Protein 6GHS (pdb70)

Structure (mmCIF, N/CA/C/O backbone):
data_6GHS
#
_entry.id   6GHS
#
_cell.length_a   72.963
_cell.length_b   72.963
_cell.length_c   207.576
_cell.angle_alpha   90.00
_cell.angle_beta   90.00
_cell.angle_gamma   90.00
#
_symmetry.space_group_name_H-M   'P 41 21 2'
#
loop_
_entity.id
_entity.type
_entity.pdbx_description
1 polymer 'TagI restriction endonuclease'
2 non-polymer 'ZINC ION'
3 non-polymer 'SODIUM ION'
4 water water
#
loop_
_atom_site.group_PDB
_atom_site.id
_atom_site.type_symbol
_atom_site.label_atom_id
_atom_site.label_alt_id
_atom_site.label_comp_id
_atom_site.label_asym_id
_atom_site.label_entity_id
_atom_site.label_seq_id
_atom_site.pdbx_PDB_ins_code
_atom_site.Cartn_x
_atom_site.Cartn_y
_atom_site.Cartn_z
_atom_site.occupancy
_atom_site.B_iso_or_equiv
_atom_site.auth_seq_id
_atom_site.auth_comp_id
_atom_site.auth_asym_id
_atom_site.auth_atom_id
_atom_site.pdbx_PDB_model_num
ATOM 1 N N . ALA A 1 2 ? 18.052 -23.665 -19.323 1.00 83.06 2 ALA A N 1
ATOM 2 C CA . ALA A 1 2 ? 16.578 -23.868 -19.151 1.00 79.91 2 ALA A CA 1
ATOM 3 C C . ALA A 1 2 ? 15.945 -22.751 -18.310 1.00 78.30 2 ALA A C 1
ATOM 4 O O . ALA A 1 2 ? 16.405 -22.475 -17.200 1.00 78.23 2 ALA A O 1
ATOM 6 N N . TYR A 1 3 ? 14.898 -22.116 -18.842 1.00 73.77 3 TYR A N 1
ATOM 7 C CA . TYR A 1 3 ? 14.114 -21.129 -18.090 1.00 66.17 3 TYR A CA 1
ATOM 8 C C . TYR A 1 3 ? 13.330 -21.785 -16.949 1.00 62.54 3 TYR A C 1
ATOM 9 O O . TYR A 1 3 ? 12.708 -22.827 -17.133 1.00 55.70 3 TYR A O 1
ATOM 18 N N . LYS A 1 4 ? 13.376 -21.144 -15.784 1.00 64.44 4 LYS A N 1
ATOM 19 C CA . LYS A 1 4 ? 12.634 -21.545 -14.588 1.00 66.12 4 LYS A CA 1
ATOM 20 C C . LYS A 1 4 ? 11.632 -20.406 -14.288 1.00 59.34 4 LYS A C 1
ATOM 21 O O . LYS A 1 4 ? 12.037 -19.262 -14.059 1.00 51.50 4 LYS A O 1
ATOM 27 N N . ARG A 1 5 ? 10.332 -20.724 -14.318 1.00 54.95 5 ARG A N 1
ATOM 28 C CA . ARG A 1 5 ? 9.278 -19.722 -14.114 1.00 50.87 5 ARG A CA 1
ATOM 29 C C . ARG A 1 5 ? 9.208 -19.338 -12.655 1.00 46.71 5 ARG A C 1
ATOM 30 O O . ARG A 1 5 ? 9.000 -20.184 -11.788 1.00 43.36 5 ARG A O 1
ATOM 38 N N . THR A 1 6 ? 9.377 -18.054 -12.390 1.00 46.32 6 THR A N 1
ATOM 39 C CA . THR A 1 6 ? 9.618 -17.607 -11.034 1.00 47.67 6 THR A CA 1
ATOM 40 C C . THR A 1 6 ? 8.984 -16.257 -10.810 1.00 45.29 6 THR A C 1
ATOM 41 O O . THR A 1 6 ? 9.166 -15.339 -11.601 1.00 41.59 6 THR A O 1
ATOM 45 N N . PHE A 1 7 ? 8.242 -16.164 -9.712 1.00 44.27 7 PHE A N 1
ATOM 46 C CA . PHE A 1 7 ? 7.440 -15.009 -9.422 1.00 44.89 7 PHE A CA 1
ATOM 47 C C . PHE A 1 7 ? 8.177 -14.136 -8.438 1.00 45.43 7 PHE A C 1
ATOM 48 O O . PHE A 1 7 ? 8.726 -14.627 -7.454 1.00 44.18 7 PHE A O 1
ATOM 56 N N . GLY A 1 8 ? 8.163 -12.838 -8.714 1.00 47.52 8 GLY A N 1
ATOM 57 C CA . GLY A 1 8 ? 8.798 -11.843 -7.874 1.00 50.11 8 GLY A CA 1
ATOM 58 C C . GLY A 1 8 ? 10.015 -11.289 -8.572 1.00 54.31 8 GLY A C 1
ATOM 59 O O . GLY A 1 8 ? 10.211 -11.499 -9.775 1.00 54.49 8 GLY A O 1
ATOM 60 N N . HIS A 1 9 ? 10.831 -10.566 -7.810 1.00 57.80 9 HIS A N 1
ATOM 61 C CA . HIS A 1 9 ? 12.079 -10.018 -8.325 1.00 55.70 9 HIS A CA 1
ATOM 62 C C . HIS A 1 9 ? 13.047 -11.158 -8.641 1.00 54.05 9 HIS A C 1
ATOM 63 O O . HIS A 1 9 ? 12.940 -12.247 -8.066 1.00 49.48 9 HIS A O 1
ATOM 70 N N . ILE A 1 10 ? 13.945 -10.905 -9.595 1.00 55.43 10 ILE A N 1
ATOM 71 C CA . ILE A 1 10 ? 14.993 -11.849 -9.982 1.00 56.72 10 ILE A CA 1
ATOM 72 C C . ILE A 1 10 ? 16.312 -11.387 -9.355 1.00 58.03 10 ILE A C 1
ATOM 73 O O . ILE A 1 10 ? 16.671 -10.204 -9.476 1.00 58.09 10 ILE A O 1
ATOM 78 N N . PRO A 1 11 ? 17.032 -12.313 -8.673 1.00 59.67 11 PRO A N 1
ATOM 79 C CA . PRO A 1 11 ? 18.345 -11.970 -8.120 1.00 60.78 11 PRO A CA 1
ATOM 80 C C . PRO A 1 11 ? 19.304 -11.365 -9.162 1.00 61.10 11 PRO A C 1
ATOM 81 O O . PRO A 1 11 ? 19.536 -11.957 -10.225 1.00 58.22 11 PRO A O 1
ATOM 85 N N . GLY A 1 12 ? 19.816 -10.174 -8.855 1.00 61.94 12 GLY A N 1
ATOM 86 C CA . GLY A 1 12 ? 20.788 -9.493 -9.704 1.00 63.38 12 GLY A CA 1
ATOM 87 C C . GLY A 1 12 ? 20.206 -8.428 -10.615 1.00 63.45 12 GLY A C 1
ATOM 88 O O . GLY A 1 12 ? 20.956 -7.626 -11.173 1.00 62.08 12 GLY A O 1
ATOM 89 N N . HIS A 1 13 ? 18.883 -8.410 -10.774 1.00 63.09 13 HIS A N 1
ATOM 90 C CA . HIS A 1 13 ? 18.232 -7.504 -11.719 1.00 61.91 13 HIS A CA 1
ATOM 91 C C . HIS A 1 13 ? 17.182 -6.696 -10.968 1.00 62.07 13 HIS A C 1
ATOM 92 O O . HIS A 1 13 ? 16.009 -7.082 -10.901 1.00 56.22 13 HIS A O 1
ATOM 99 N N . PRO A 1 14 ? 17.617 -5.573 -10.364 1.00 65.38 14 PRO A N 1
ATOM 100 C CA . PRO A 1 14 ? 16.681 -4.777 -9.583 1.00 64.07 14 PRO A CA 1
ATOM 101 C C . PRO A 1 14 ? 15.781 -3.948 -10.473 1.00 58.85 14 PRO A C 1
ATOM 102 O O . PRO A 1 14 ? 16.074 -3.773 -11.657 1.00 54.94 14 PRO A O 1
ATOM 106 N N . GLU A 1 15 ? 14.702 -3.429 -9.900 1.00 55.51 15 GLU A N 1
ATOM 107 C CA . GLU A 1 15 ? 13.865 -2.473 -10.612 1.00 55.93 15 GLU A CA 1
ATOM 108 C C . GLU A 1 15 ? 14.764 -1.366 -11.136 1.00 56.17 15 GLU A C 1
ATOM 109 O O . GLU A 1 15 ? 15.709 -0.974 -10.461 1.00 60.03 15 GLU A O 1
ATOM 115 N N . GLY A 1 16 ? 14.495 -0.899 -12.350 1.00 57.37 16 GLY A N 1
ATOM 116 C CA . GLY A 1 16 ? 15.390 0.038 -13.042 1.00 57.27 16 GLY A CA 1
ATOM 117 C C . GLY A 1 16 ? 16.321 -0.575 -14.090 1.00 56.09 16 GLY A C 1
ATOM 118 O O . GLY A 1 16 ? 16.665 0.114 -15.055 1.00 55.91 16 GLY A O 1
ATOM 119 N N . SER A 1 17 ? 16.724 -1.845 -13.922 1.00 53.91 17 SER A N 1
ATOM 120 C CA . SER A 1 17 ? 17.625 -2.535 -14.875 1.00 54.77 17 SER A CA 1
ATOM 121 C C . SER A 1 17 ? 17.205 -2.345 -16.334 1.00 57.56 17 SER A C 1
ATOM 122 O O . SER A 1 17 ? 16.019 -2.442 -16.642 1.00 60.77 17 SER A O 1
ATOM 125 N N . THR A 1 18 ? 18.173 -2.069 -17.214 1.00 60.10 18 THR A N 1
ATOM 126 C CA . THR A 1 18 ? 17.926 -1.893 -18.656 1.00 59.70 18 THR A CA 1
ATOM 127 C C . THR A 1 18 ? 18.618 -3.001 -19.436 1.00 59.22 18 THR A C 1
ATOM 128 O O . THR A 1 18 ? 19.603 -3.575 -18.963 1.00 58.15 18 THR A O 1
ATOM 132 N N . TYR A 1 19 ? 18.072 -3.294 -20.622 1.00 59.79 19 TYR A N 1
ATOM 133 C CA . TYR A 1 19 ? 18.576 -4.335 -21.545 1.00 59.66 19 TYR A CA 1
ATOM 134 C C . TYR A 1 19 ? 18.408 -3.885 -23.007 1.00 61.18 19 TYR A C 1
ATOM 135 O O . TYR A 1 19 ? 17.540 -3.066 -23.325 1.00 60.84 19 TYR A O 1
ATOM 144 N N . SER A 1 20 ? 19.236 -4.433 -23.890 1.00 63.80 20 SER A N 1
ATOM 145 C CA . SER A 1 20 ? 19.338 -3.956 -25.279 1.00 67.29 20 SER A CA 1
ATOM 146 C C . SER A 1 20 ? 18.324 -4.586 -26.244 1.00 66.48 20 SER A C 1
ATOM 147 O O . SER A 1 20 ? 17.897 -3.948 -27.206 1.00 66.70 20 SER A O 1
ATOM 150 N N . ASN A 1 21 ? 17.951 -5.835 -25.987 1.00 67.83 21 ASN A N 1
ATOM 151 C CA . ASN A 1 21 ? 16.977 -6.554 -26.812 1.00 67.76 21 ASN A CA 1
ATOM 152 C C . ASN A 1 21 ? 16.360 -7.731 -26.031 1.00 65.79 21 ASN A C 1
ATOM 153 O O . ASN A 1 21 ? 16.764 -8.015 -24.897 1.00 63.37 21 ASN A O 1
ATOM 158 N N . ARG A 1 22 ? 15.395 -8.411 -26.641 1.00 60.09 22 ARG A N 1
ATOM 159 C CA . ARG A 1 22 ? 14.671 -9.474 -25.958 1.00 56.68 22 ARG A CA 1
ATOM 160 C C . ARG A 1 22 ? 15.518 -10.669 -25.571 1.00 58.01 22 ARG A C 1
ATOM 161 O O . ARG A 1 22 ? 15.228 -11.288 -24.551 1.00 59.51 22 ARG A O 1
ATOM 169 N N . ARG A 1 23 ? 16.555 -11.001 -26.342 1.00 61.46 23 ARG A N 1
ATOM 170 C CA . ARG A 1 23 ? 17.412 -12.127 -25.950 1.00 68.44 23 ARG A CA 1
ATOM 171 C C . ARG A 1 23 ? 18.119 -11.877 -24.614 1.00 65.47 23 ARG A C 1
ATOM 172 O O . ARG A 1 23 ? 18.316 -12.811 -23.840 1.00 67.15 23 ARG A O 1
ATOM 180 N N . GLN A 1 24 ? 18.478 -10.626 -24.344 1.00 61.25 24 GLN A N 1
ATOM 181 C CA . GLN A 1 24 ? 19.057 -10.253 -23.053 1.00 61.37 24 GLN A CA 1
ATOM 182 C C . GLN A 1 24 ? 18.106 -10.591 -21.911 1.00 58.40 24 GLN A C 1
ATOM 183 O O . GLN A 1 24 ? 18.495 -11.254 -20.939 1.00 58.89 24 GLN A O 1
ATOM 189 N N . VAL A 1 25 ? 16.857 -10.137 -22.068 1.00 53.09 25 VAL A N 1
ATOM 190 C CA . VAL A 1 25 ? 15.796 -10.271 -21.061 1.00 48.14 25 VAL A CA 1
ATOM 191 C C . VAL A 1 25 ? 15.565 -11.748 -20.770 1.00 47.48 25 VAL A C 1
ATOM 192 O O . VAL A 1 25 ? 15.395 -12.151 -19.612 1.00 46.12 25 VAL A O 1
ATOM 196 N N . GLN A 1 26 ? 15.568 -12.541 -21.836 1.00 47.47 26 GLN A N 1
ATOM 197 C CA . GLN A 1 26 ? 15.428 -13.984 -21.737 1.00 49.48 26 GLN A CA 1
ATOM 198 C C . GLN A 1 26 ? 16.576 -14.621 -20.945 1.00 51.55 26 GLN A C 1
ATOM 199 O O . GLN A 1 26 ? 16.324 -15.478 -20.092 1.00 48.79 26 GLN A O 1
ATOM 205 N N . LYS A 1 27 ? 17.821 -14.203 -21.217 1.00 57.27 27 LYS A N 1
ATOM 206 C CA . LYS A 1 27 ? 19.008 -14.783 -20.545 1.00 61.15 27 LYS A CA 1
ATOM 207 C C . LYS A 1 27 ? 19.062 -14.410 -19.083 1.00 56.46 27 LYS A C 1
ATOM 208 O O . LYS A 1 27 ? 19.387 -15.236 -18.235 1.00 53.86 27 LYS A O 1
ATOM 214 N N . ALA A 1 28 ? 18.727 -13.162 -18.797 1.00 53.85 28 ALA A N 1
ATOM 215 C CA . ALA A 1 28 ? 18.635 -12.681 -17.427 1.00 54.44 28 ALA A CA 1
ATOM 216 C C . ALA A 1 28 ? 17.665 -13.476 -16.536 1.00 51.94 28 ALA A C 1
ATOM 217 O O . ALA A 1 28 ? 17.855 -13.532 -15.320 1.00 53.61 28 ALA A O 1
ATOM 219 N N . GLY A 1 29 ? 16.647 -14.085 -17.142 1.00 51.03 29 GLY A N 1
ATOM 220 C CA . GLY A 1 29 ? 15.619 -14.843 -16.419 1.00 49.81 29 GLY A CA 1
ATOM 221 C C . GLY A 1 29 ? 14.338 -14.057 -16.178 1.00 47.62 29 GLY A C 1
ATOM 222 O O . GLY A 1 29 ? 13.500 -14.482 -15.391 1.00 45.11 29 GLY A O 1
ATOM 223 N N . LEU A 1 30 ? 14.171 -12.934 -16.875 1.00 47.01 30 LEU A N 1
ATOM 224 C CA . LEU A 1 30 ? 13.036 -12.036 -16.647 1.00 47.71 30 LEU A CA 1
ATOM 225 C C . LEU A 1 30 ? 11.750 -12.487 -17.319 1.00 46.21 30 LEU A C 1
ATOM 226 O O . LEU A 1 30 ? 10.668 -12.304 -16.766 1.00 44.50 30 LEU A O 1
ATOM 231 N N . HIS A 1 31 ? 11.886 -13.031 -18.522 1.00 44.12 31 HIS A N 1
ATOM 232 C CA . HIS A 1 31 ? 10.773 -13.519 -19.323 1.00 42.84 31 HIS A CA 1
ATOM 233 C C . HIS A 1 31 ? 11.154 -14.906 -19.796 1.00 43.58 31 HIS A C 1
ATOM 234 O O . HIS A 1 31 ? 12.291 -15.309 -19.639 1.00 46.64 31 HIS A O 1
ATOM 241 N N . ALA A 1 32 ? 10.219 -15.639 -20.379 1.00 42.82 32 ALA A N 1
ATOM 242 C CA . ALA A 1 32 ? 10.504 -16.981 -20.873 1.00 42.13 32 ALA A CA 1
ATOM 243 C C . ALA A 1 32 ? 10.800 -16.985 -22.358 1.00 42.07 32 ALA A C 1
ATOM 244 O O . ALA A 1 32 ? 11.417 -17.929 -22.853 1.00 42.78 32 ALA A O 1
ATOM 246 N N . HIS A 1 33 ? 10.385 -15.918 -23.044 1.00 41.55 33 HIS A N 1
ATOM 247 C CA . HIS A 1 33 ? 10.118 -15.944 -24.478 1.00 40.98 33 HIS A CA 1
ATOM 248 C C . HIS A 1 33 ? 10.825 -14.816 -25.186 1.00 41.10 33 HIS A C 1
ATOM 249 O O . HIS A 1 33 ? 11.176 -13.820 -24.564 1.00 40.58 33 HIS A O 1
ATOM 256 N N . LEU A 1 34 ? 10.969 -14.975 -26.502 1.00 43.31 34 LEU A N 1
ATOM 257 C CA . LEU A 1 34 ? 11.742 -14.068 -27.368 1.00 45.05 34 LEU A CA 1
ATOM 258 C C . LEU A 1 34 ? 10.883 -12.985 -28.053 1.00 45.22 34 LEU A C 1
ATOM 259 O O . LEU A 1 34 ? 11.330 -11.844 -28.238 1.00 43.65 34 LEU A O 1
ATOM 264 N N . GLN A 1 35 ? 9.671 -13.367 -28.449 1.00 46.45 35 GLN A N 1
ATOM 265 C CA . GLN A 1 35 ? 8.711 -12.471 -29.096 1.00 49.18 35 GLN A CA 1
ATOM 266 C C . GLN A 1 35 ? 7.482 -12.318 -28.224 1.00 48.13 35 GLN A C 1
ATOM 267 O O . GLN A 1 35 ? 7.091 -11.203 -27.902 1.00 48.02 35 GLN A O 1
ATOM 273 N N . ALA A 1 36 ? 6.852 -13.446 -27.886 1.00 47.36 36 ALA A N 1
ATOM 274 C CA . ALA A 1 36 ? 5.578 -13.470 -27.151 1.00 44.16 36 ALA A CA 1
ATOM 275 C C . ALA A 1 36 ? 5.543 -12.484 -25.994 1.00 41.20 36 ALA A C 1
ATOM 276 O O . ALA A 1 36 ? 6.492 -12.401 -25.219 1.00 40.09 36 ALA A O 1
ATOM 278 N N . GLY A 1 37 ? 4.445 -11.740 -25.890 1.00 40.08 37 GLY A N 1
ATOM 279 C CA . GLY A 1 37 ? 4.293 -10.716 -24.850 1.00 38.06 37 GLY A CA 1
ATOM 280 C C . GLY A 1 37 ? 4.191 -11.281 -23.448 1.00 35.73 37 GLY A C 1
ATOM 281 O O . GLY A 1 37 ? 4.809 -10.764 -22.532 1.00 36.20 37 GLY A O 1
ATOM 282 N N . ILE A 1 38 ? 3.428 -12.357 -23.291 1.00 33.97 38 ILE A N 1
ATOM 283 C CA . ILE A 1 38 ? 3.178 -12.940 -21.985 1.00 33.24 38 ILE A CA 1
ATOM 284 C C . ILE A 1 38 ? 4.068 -14.159 -21.730 1.00 32.95 38 ILE A C 1
ATOM 285 O O . ILE A 1 38 ? 4.070 -15.109 -22.508 1.00 33.02 38 ILE A O 1
ATOM 290 N N . SER A 1 39 ? 4.810 -14.111 -20.626 1.00 32.43 39 SER A N 1
ATOM 291 C CA . SER A 1 39 ? 5.481 -15.275 -20.058 1.00 32.63 39 SER A CA 1
ATOM 292 C C . SER A 1 39 ? 4.515 -15.958 -19.122 1.00 32.46 39 SER A C 1
ATOM 293 O O . SER A 1 39 ? 4.293 -15.456 -18.031 1.00 33.24 39 SER A O 1
ATOM 296 N N . GLY A 1 40 ? 3.936 -17.089 -19.512 1.00 33.50 40 GLY A N 1
ATOM 297 C CA . GLY A 1 40 ? 2.975 -17.741 -18.624 1.00 35.09 40 GLY A CA 1
ATOM 298 C C . GLY A 1 40 ? 2.229 -18.946 -19.142 1.00 37.86 40 GLY A C 1
ATOM 299 O O . GLY A 1 40 ? 2.198 -19.220 -20.343 1.00 41.32 40 GLY A O 1
ATOM 300 N N . THR A 1 41 ? 1.592 -19.635 -18.201 1.00 40.83 41 THR A N 1
ATOM 301 C CA . THR A 1 41 ? 0.969 -20.943 -18.413 1.00 42.28 41 THR A CA 1
ATOM 302 C C . THR A 1 41 ? -0.281 -21.050 -17.534 1.00 43.01 41 THR A C 1
ATOM 303 O O . THR A 1 41 ? -0.299 -20.567 -16.405 1.00 43.10 41 THR A O 1
ATOM 307 N N . ALA A 1 42 ? -1.325 -21.679 -18.060 1.00 44.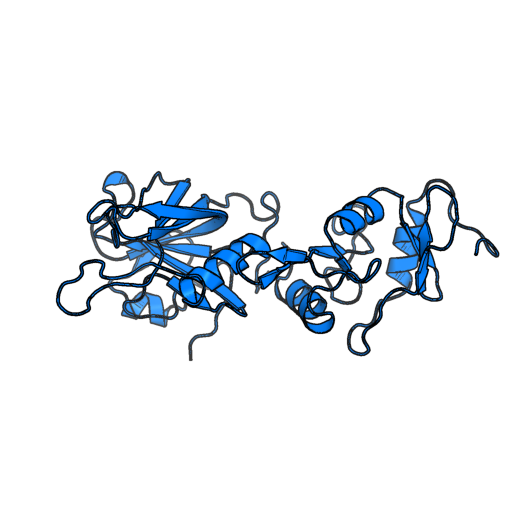30 42 ALA A N 1
ATOM 308 C CA . ALA A 1 42 ? -2.596 -21.815 -17.339 1.00 46.28 42 ALA A CA 1
ATOM 309 C C . ALA A 1 42 ? -2.464 -22.495 -15.980 1.00 48.21 42 ALA A C 1
ATOM 310 O O . ALA A 1 42 ? -3.167 -22.136 -15.041 1.00 46.63 42 ALA A O 1
ATOM 312 N N . LYS A 1 43 ? -1.572 -23.481 -15.899 1.00 54.74 43 LYS A N 1
ATOM 313 C CA . LYS A 1 43 ? -1.359 -24.280 -14.685 1.00 61.11 43 LYS A CA 1
ATOM 314 C C . LYS A 1 43 ? -0.662 -23.467 -13.605 1.00 58.42 43 LYS A C 1
ATOM 315 O O . LYS A 1 43 ? -1.161 -23.390 -12.485 1.00 62.37 43 LYS A O 1
ATOM 321 N N . GLN A 1 44 ? 0.450 -22.818 -13.962 1.00 54.67 44 GLN A N 1
ATOM 322 C CA . GLN A 1 44 ? 1.381 -22.235 -12.971 1.00 50.12 44 GLN A CA 1
ATOM 323 C C . GLN A 1 44 ? 1.247 -20.731 -12.715 1.00 44.90 44 GLN A C 1
ATOM 324 O O . GLN A 1 44 ? 1.677 -20.265 -11.659 1.00 44.20 44 GLN A O 1
ATOM 330 N N . GLY A 1 45 ? 0.631 -19.996 -13.641 1.00 40.35 45 GLY A N 1
ATOM 331 C CA . GLY A 1 45 ? 0.459 -18.544 -13.534 1.00 38.83 45 GLY A CA 1
ATOM 332 C C . GLY A 1 45 ? 1.385 -17.837 -14.501 1.00 37.89 45 GLY A C 1
ATOM 333 O O . GLY A 1 45 ? 2.197 -18.476 -15.155 1.00 39.99 45 GLY A O 1
ATOM 334 N N . ALA A 1 46 ? 1.266 -16.518 -14.595 1.00 37.27 46 ALA A N 1
ATOM 335 C CA . ALA A 1 46 ? 2.132 -15.702 -15.459 1.00 37.24 46 ALA A CA 1
ATOM 336 C C . ALA A 1 46 ? 3.102 -14.906 -14.606 1.00 37.02 46 ALA A C 1
ATOM 337 O O . ALA A 1 46 ? 2.681 -14.172 -13.715 1.00 37.81 46 ALA A O 1
ATOM 339 N N . ASP A 1 47 ? 4.394 -15.045 -14.891 1.00 37.31 47 ASP A N 1
ATOM 340 C CA . ASP A 1 47 ? 5.443 -14.366 -14.125 1.00 37.27 47 ASP A CA 1
ATOM 341 C C . ASP A 1 47 ? 5.926 -13.066 -14.760 1.00 35.39 47 ASP A C 1
ATOM 342 O O . ASP A 1 47 ? 6.516 -12.244 -14.063 1.00 36.17 47 ASP A O 1
ATOM 347 N N . ALA A 1 48 ? 5.683 -12.857 -16.050 1.00 33.16 48 ALA A N 1
ATOM 348 C CA . ALA A 1 48 ? 6.048 -11.587 -16.665 1.00 32.85 48 ALA A CA 1
ATOM 349 C C . ALA A 1 48 ? 5.227 -11.219 -17.878 1.00 32.82 48 ALA A C 1
ATOM 350 O O . ALA A 1 48 ? 4.641 -12.075 -18.529 1.00 32.23 48 ALA A O 1
ATOM 352 N N . ILE A 1 49 ? 5.197 -9.922 -18.167 1.00 33.64 49 ILE A N 1
ATOM 353 C CA . ILE A 1 49 ? 4.705 -9.417 -19.435 1.00 34.81 49 ILE A CA 1
ATOM 354 C C . ILE A 1 49 ? 5.667 -8.382 -19.968 1.00 34.80 49 ILE A C 1
ATOM 355 O O . ILE A 1 49 ? 6.328 -7.697 -19.198 1.00 34.44 49 ILE A O 1
ATOM 360 N N . VAL A 1 50 ? 5.726 -8.286 -21.292 1.00 36.54 50 VAL A N 1
ATOM 361 C CA . VAL A 1 50 ? 6.507 -7.284 -22.000 1.00 37.48 50 VAL A CA 1
ATOM 362 C C . VAL A 1 50 ? 5.533 -6.381 -22.716 1.00 40.27 50 VAL A C 1
ATOM 363 O O . VAL A 1 50 ? 4.669 -6.870 -23.442 1.00 39.33 50 VAL A O 1
ATOM 367 N N . LEU A 1 51 ? 5.702 -5.074 -22.525 1.00 45.22 51 LEU A N 1
ATOM 368 C CA . LEU A 1 51 ? 4.757 -4.075 -22.987 1.00 50.03 51 LEU A CA 1
ATOM 369 C C . LEU A 1 51 ? 5.436 -3.142 -23.981 1.00 52.85 51 LEU A C 1
ATOM 370 O O . LEU A 1 51 ? 6.157 -2.224 -23.596 1.00 53.61 51 LEU A O 1
ATOM 375 N N . ASN A 1 52 ? 5.182 -3.396 -25.262 1.00 60.10 52 ASN A N 1
ATOM 376 C CA . ASN A 1 52 ? 5.846 -2.733 -26.376 1.00 65.40 52 ASN A CA 1
ATOM 377 C C . ASN A 1 52 ? 4.793 -2.427 -27.452 1.00 67.87 52 ASN A C 1
ATOM 378 O O . ASN A 1 52 ? 4.936 -2.841 -28.606 1.00 69.03 52 ASN A O 1
ATOM 383 N N . GLY A 1 53 ? 3.731 -1.714 -27.055 1.00 72.73 53 GLY A N 1
ATOM 384 C CA . GLY A 1 53 ? 2.599 -1.359 -27.941 1.00 73.96 53 GLY A CA 1
ATOM 385 C C . GLY A 1 53 ? 2.108 -2.468 -28.874 1.00 76.51 53 GLY A C 1
ATOM 386 O O . GLY A 1 53 ? 1.973 -2.255 -30.085 1.00 74.46 53 GLY A O 1
ATOM 387 N N . GLY A 1 54 ? 1.850 -3.648 -28.304 1.00 77.09 54 GLY A N 1
ATOM 388 C CA . GLY A 1 54 ? 1.438 -4.840 -29.059 1.00 69.50 54 GLY A CA 1
ATOM 389 C C . GLY A 1 54 ? 0.045 -4.753 -29.663 1.00 66.29 54 GLY A C 1
ATOM 390 O O . GLY A 1 54 ? -0.174 -5.273 -30.756 1.00 67.30 54 GLY A O 1
ATOM 391 N N . TYR A 1 55 ? -0.897 -4.137 -28.940 1.00 60.48 55 TYR A N 1
ATOM 392 C CA . TYR A 1 55 ? -2.218 -3.791 -29.473 1.00 57.53 55 TYR A CA 1
ATOM 393 C C . TYR A 1 55 ? -2.483 -2.309 -29.229 1.00 59.17 55 TYR A C 1
ATOM 394 O O . TYR A 1 55 ? -1.934 -1.737 -28.282 1.00 57.85 55 TYR A O 1
ATOM 403 N N . PRO A 1 56 ? -3.341 -1.680 -30.066 1.00 62.38 56 PRO A N 1
ATOM 404 C CA . PRO A 1 56 ? -3.732 -0.288 -29.801 1.00 63.32 56 PRO A CA 1
ATOM 405 C C . PRO A 1 56 ? -4.820 -0.159 -28.726 1.00 63.64 56 PRO A C 1
ATOM 406 O O . PRO A 1 56 ? -5.181 0.958 -28.354 1.00 65.35 56 PRO A O 1
ATOM 410 N N . ASP A 1 57 ? -5.348 -1.293 -28.265 1.00 61.80 57 ASP A N 1
ATOM 411 C CA . ASP A 1 57 ? -6.257 -1.356 -27.119 1.00 58.34 57 ASP A CA 1
ATOM 412 C C . ASP A 1 57 ? -5.543 -1.120 -25.780 1.00 55.50 57 ASP A C 1
ATOM 413 O O . ASP A 1 57 ? -6.187 -0.666 -24.822 1.00 51.04 57 ASP A O 1
ATOM 418 N N . ASP A 1 58 ? -4.246 -1.476 -25.717 1.00 53.49 58 ASP A N 1
ATOM 419 C CA . ASP A 1 58 ? -3.382 -1.252 -24.540 1.00 53.87 58 ASP A CA 1
ATOM 420 C C . ASP A 1 58 ? -3.442 0.212 -24.078 1.00 54.79 58 ASP A C 1
ATOM 421 O O . ASP A 1 58 ? -3.406 1.118 -24.916 1.00 58.82 58 ASP A O 1
ATOM 426 N N . ARG A 1 59 ? -3.513 0.440 -22.767 1.00 52.49 59 ARG A N 1
ATOM 427 C CA . ARG A 1 59 ? -3.385 1.786 -22.194 1.00 53.37 59 ARG A CA 1
ATOM 428 C C . ARG A 1 59 ? -2.347 1.718 -21.119 1.00 52.82 59 ARG A C 1
ATOM 429 O O . ARG A 1 59 ? -2.289 0.746 -20.375 1.00 54.91 59 ARG A O 1
ATOM 437 N N . ASP A 1 60 ? -1.549 2.765 -21.013 1.00 54.78 60 ASP A N 1
ATOM 438 C CA . ASP A 1 60 ? -0.469 2.810 -20.049 1.00 57.07 60 ASP A CA 1
ATOM 439 C C . ASP A 1 60 ? -0.568 4.099 -19.235 1.00 59.67 60 ASP A C 1
ATOM 440 O O . ASP A 1 60 ? -0.463 5.200 -19.787 1.00 62.77 60 ASP A O 1
ATOM 445 N N . TYR A 1 61 ? -0.780 3.950 -17.929 1.00 60.31 61 TYR A N 1
ATOM 446 C CA . TYR A 1 61 ? -0.881 5.082 -17.008 1.00 60.62 61 TYR A CA 1
ATOM 447 C C . TYR A 1 61 ? 0.210 5.030 -15.915 1.00 61.63 61 TYR A C 1
ATOM 448 O O . TYR A 1 61 ? 0.051 5.621 -14.841 1.00 63.39 61 TYR A O 1
ATOM 457 N N . GLY A 1 62 ? 1.321 4.345 -16.197 1.00 62.24 62 GLY A N 1
ATOM 458 C CA . GLY A 1 62 ? 2.437 4.251 -15.254 1.00 63.54 62 GLY A CA 1
ATOM 459 C C . GLY A 1 62 ? 2.173 3.253 -14.148 1.00 63.41 62 GLY A C 1
ATOM 460 O O . GLY A 1 62 ? 2.649 2.124 -14.206 1.00 61.40 62 GLY A O 1
ATOM 461 N N . ASP A 1 63 ? 1.409 3.678 -13.146 1.00 65.01 63 ASP A N 1
ATOM 462 C CA . ASP A 1 63 ? 1.015 2.808 -12.029 1.00 67.18 63 ASP A CA 1
ATOM 463 C C . ASP A 1 63 ? -0.161 1.882 -12.336 1.00 62.64 63 ASP A C 1
ATOM 464 O O . ASP A 1 63 ? -0.327 0.876 -11.650 1.00 58.13 63 ASP A O 1
ATOM 469 N N . GLU A 1 64 ? -0.987 2.247 -13.320 1.00 61.61 64 GLU A N 1
ATOM 470 C CA . GLU A 1 64 ? -2.058 1.383 -13.851 1.00 60.22 64 GLU A CA 1
ATOM 471 C C . GLU A 1 64 ? -1.719 0.989 -15.296 1.00 55.43 64 GLU A C 1
ATOM 472 O O . GLU A 1 64 ? -1.151 1.792 -16.042 1.00 54.34 64 GLU A O 1
ATOM 478 N N . ILE A 1 65 ? -2.066 -0.245 -15.678 1.00 51.63 65 ILE A N 1
ATOM 479 C CA . ILE A 1 65 ? -1.932 -0.723 -17.062 1.00 47.37 65 ILE A CA 1
ATOM 480 C C . ILE A 1 65 ? -3.139 -1.545 -17.476 1.00 44.39 65 ILE A C 1
ATOM 481 O O . ILE A 1 65 ? -3.513 -2.493 -16.783 1.00 42.52 65 ILE A O 1
ATOM 486 N N . ILE A 1 66 ? -3.714 -1.186 -18.621 1.00 42.15 66 ILE A N 1
ATOM 487 C CA . ILE A 1 66 ? -4.683 -2.027 -19.299 1.00 42.41 66 ILE A CA 1
ATOM 488 C C . ILE A 1 66 ? -3.894 -2.796 -20.351 1.00 43.45 66 ILE A C 1
ATOM 489 O O . ILE A 1 66 ? -3.543 -2.228 -21.384 1.00 47.68 66 ILE A O 1
ATOM 494 N N . TYR A 1 67 ? -3.594 -4.069 -20.073 1.00 41.57 67 TYR A N 1
ATOM 495 C CA . TYR A 1 67 ? -2.847 -4.935 -20.995 1.00 39.84 67 TYR A CA 1
ATOM 496 C C . TYR A 1 67 ? -3.799 -5.802 -21.795 1.00 39.26 67 TYR A C 1
ATOM 497 O O . TYR A 1 67 ? -4.715 -6.382 -21.237 1.00 39.51 67 TYR A O 1
ATOM 506 N N . THR A 1 68 ? -3.563 -5.893 -23.101 1.00 41.38 68 THR A N 1
ATOM 507 C CA . THR A 1 68 ? -4.367 -6.727 -23.997 1.00 41.66 68 THR A CA 1
ATOM 508 C C . THR A 1 68 ? -3.641 -8.030 -24.288 1.00 40.62 68 THR A C 1
ATOM 509 O O . THR A 1 68 ? -2.430 -8.050 -24.477 1.00 40.84 68 THR A O 1
ATOM 513 N N . GLY A 1 69 ? -4.406 -9.112 -24.339 1.00 41.09 69 GLY A N 1
ATOM 514 C CA . GLY A 1 69 ? -3.859 -10.455 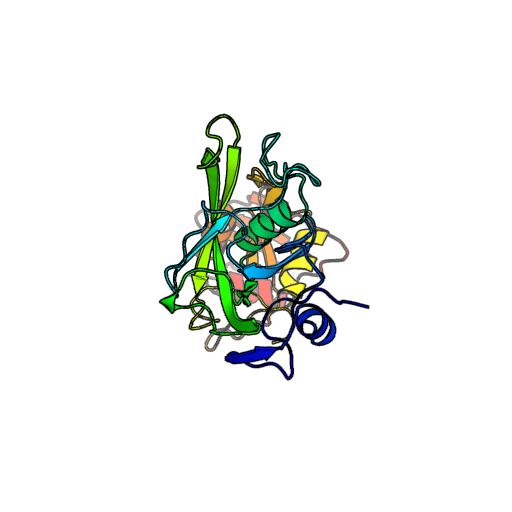-24.332 1.00 41.55 69 GLY A CA 1
ATOM 515 C C . GLY A 1 69 ? -3.376 -10.957 -25.668 1.00 40.73 69 GLY A C 1
ATOM 516 O O . GLY A 1 69 ? -3.269 -10.216 -26.628 1.00 40.24 69 GLY A O 1
ATOM 517 N N . HIS A 1 70 ? -3.092 -12.248 -25.699 1.00 42.83 70 HIS A N 1
ATOM 518 C CA . HIS A 1 70 ? -2.530 -12.909 -26.849 1.00 47.15 70 HIS A CA 1
ATOM 519 C C . HIS A 1 70 ? -3.588 -13.736 -27.581 1.00 48.38 70 HIS A C 1
ATOM 520 O O . HIS A 1 70 ? -4.530 -14.231 -26.965 1.00 49.35 70 HIS A O 1
ATOM 527 N N . GLY A 1 71 ? -3.427 -13.863 -28.899 1.00 49.73 71 GLY A N 1
ATOM 528 C CA . GLY A 1 71 ? -4.233 -14.769 -29.724 1.00 51.33 71 GLY A CA 1
ATOM 529 C C . GLY A 1 71 ? -4.976 -14.117 -30.880 1.00 51.91 71 GLY A C 1
ATOM 530 O O . GLY A 1 71 ? -5.270 -12.921 -30.851 1.00 50.22 71 GLY A O 1
ATOM 531 N N . GLY A 1 72 ? -5.267 -14.925 -31.902 1.00 52.80 72 GLY A N 1
ATOM 532 C CA . GLY A 1 72 ? -6.122 -14.527 -33.015 1.00 54.10 72 GLY A CA 1
ATOM 533 C C . GLY A 1 72 ? -5.548 -13.582 -34.062 1.00 55.78 72 GLY A C 1
ATOM 534 O O . GLY A 1 72 ? -6.310 -12.881 -34.734 1.00 55.92 72 GLY A O 1
ATOM 535 N N . GLN A 1 73 ? -4.227 -13.558 -34.226 1.00 56.79 73 GLN A N 1
ATOM 536 C CA . GLN A 1 73 ? -3.604 -12.705 -35.239 1.00 58.83 73 GLN A CA 1
ATOM 537 C C . GLN A 1 73 ? -3.203 -13.515 -36.446 1.00 63.52 73 GLN A C 1
ATOM 538 O O . GLN A 1 73 ? -2.811 -14.670 -36.315 1.00 63.41 73 GLN A O 1
ATOM 544 N N . ASP A 1 74 ? -3.299 -12.907 -37.627 1.00 72.49 74 ASP A N 1
ATOM 545 C CA . ASP A 1 74 ? -2.762 -13.531 -38.828 1.00 78.86 74 ASP A CA 1
ATOM 546 C C . ASP A 1 74 ? -1.257 -13.295 -38.820 1.00 77.52 74 ASP A C 1
ATOM 547 O O . ASP A 1 74 ? -0.820 -12.143 -38.680 1.00 73.72 74 ASP A O 1
ATOM 552 N N . PRO A 1 75 ? -0.464 -14.374 -38.967 1.00 76.65 75 PRO A N 1
ATOM 553 C CA . PRO A 1 75 ? 0.990 -14.205 -38.960 1.00 76.51 75 PRO A CA 1
ATOM 554 C C . PRO A 1 75 ? 1.480 -13.243 -40.050 1.00 78.47 75 PRO A C 1
ATOM 555 O O . PRO A 1 75 ? 2.356 -12.414 -39.792 1.00 79.50 75 PRO A O 1
ATOM 559 N N . VAL A 1 76 ? 0.881 -13.346 -41.237 1.00 79.46 76 VAL A N 1
ATOM 560 C CA . VAL A 1 76 ? 1.251 -12.529 -42.391 1.00 77.29 76 VAL A CA 1
ATOM 561 C C . VAL A 1 76 ? 0.685 -11.113 -42.195 1.00 79.03 76 VAL A C 1
ATOM 562 O O . VAL A 1 76 ? 1.452 -10.148 -42.103 1.00 79.75 76 VAL A O 1
ATOM 566 N N . THR A 1 77 ? -0.644 -11.007 -42.092 1.00 78.34 77 THR A N 1
ATOM 567 C CA . THR A 1 77 ? -1.347 -9.710 -42.023 1.00 77.58 77 THR A CA 1
ATOM 568 C C . THR A 1 77 ? -0.996 -8.874 -40.789 1.00 81.12 77 THR A C 1
ATOM 569 O O . THR A 1 77 ? -0.897 -7.647 -40.881 1.00 74.58 77 THR A O 1
ATOM 573 N N . LYS A 1 78 ? -0.815 -9.553 -39.652 1.00 87.27 78 LYS A N 1
ATOM 574 C CA . LYS A 1 78 ? -0.714 -8.927 -38.326 1.00 90.08 78 LYS A CA 1
ATOM 575 C C . LYS A 1 78 ? -2.040 -8.252 -37.936 1.00 89.48 78 LYS A C 1
ATOM 576 O O . LYS A 1 78 ? -2.039 -7.274 -37.191 1.00 88.60 78 LYS A O 1
ATOM 582 N N . LYS A 1 79 ? -3.160 -8.798 -38.427 1.00 88.48 79 LYS A N 1
ATOM 583 C CA . LYS A 1 79 ? -4.512 -8.260 -38.195 1.00 85.25 79 LYS A CA 1
ATOM 584 C C . LYS A 1 79 ? -5.360 -9.345 -37.556 1.00 75.04 79 LYS A C 1
ATOM 585 O O . LYS A 1 79 ? -5.220 -10.512 -37.905 1.00 73.70 79 LYS A O 1
ATOM 591 N N . GLN A 1 80 ? -6.243 -8.954 -36.639 1.00 65.77 80 GLN A N 1
ATOM 592 C CA . GLN A 1 80 ? -7.136 -9.899 -35.960 1.00 59.71 80 GLN A CA 1
ATOM 593 C C . GLN A 1 80 ? -8.042 -10.636 -36.947 1.00 57.69 80 GLN A C 1
ATOM 594 O O . GLN A 1 80 ? -8.685 -10.003 -37.779 1.00 55.54 80 GLN A O 1
ATOM 600 N N . ILE A 1 81 ? -8.067 -11.966 -36.854 1.00 57.88 81 ILE A N 1
ATOM 601 C CA . ILE A 1 81 ? -8.939 -12.813 -37.687 1.00 59.45 81 ILE A CA 1
ATOM 602 C C . ILE A 1 81 ? -9.889 -13.749 -36.914 1.00 61.18 81 ILE A C 1
ATOM 603 O O . ILE A 1 81 ? -10.681 -14.462 -37.548 1.00 61.31 81 ILE A O 1
ATOM 608 N N . ARG A 1 82 ? -9.793 -13.779 -35.578 1.00 61.00 82 ARG A N 1
ATOM 609 C CA . ARG A 1 82 ? -10.723 -14.539 -34.728 1.00 63.64 82 ARG A CA 1
ATOM 610 C C . ARG A 1 82 ? -10.657 -14.061 -33.275 1.00 60.48 82 ARG A C 1
ATOM 611 O O . ARG A 1 82 ? -9.771 -13.284 -32.913 1.00 61.56 82 ARG A O 1
ATOM 619 N N . ASP A 1 83 ? -11.610 -14.523 -32.460 1.00 57.82 83 ASP A N 1
ATOM 620 C CA . ASP A 1 83 ? -11.743 -14.110 -31.046 1.00 51.17 83 ASP A CA 1
ATOM 621 C C . ASP A 1 83 ? -10.640 -14.686 -30.170 1.00 45.35 83 ASP A C 1
ATOM 622 O O . ASP A 1 83 ? -10.166 -15.793 -30.409 1.00 41.76 83 ASP A O 1
ATOM 627 N N . GLN A 1 84 ? -10.254 -13.934 -29.142 1.00 44.26 84 GLN A N 1
ATOM 628 C CA . GLN A 1 84 ? -9.326 -14.435 -28.110 1.00 45.53 84 GLN A CA 1
ATOM 629 C C . GLN A 1 84 ? -10.066 -15.284 -27.062 1.00 45.20 84 GLN A C 1
ATOM 630 O O . GLN A 1 84 ? -11.239 -15.057 -26.795 1.00 48.16 84 GLN A O 1
ATOM 636 N N . ASP A 1 85 ? -9.389 -16.274 -26.488 1.00 45.04 85 ASP A N 1
ATOM 637 C CA . ASP A 1 85 ? -10.011 -17.167 -25.503 1.00 45.59 85 ASP A CA 1
ATOM 638 C C . ASP A 1 85 ? -9.037 -17.459 -24.381 1.00 44.55 85 ASP A C 1
ATOM 639 O O . ASP A 1 85 ? -7.866 -17.086 -24.470 1.00 44.28 85 ASP A O 1
ATOM 644 N N . LEU A 1 86 ? -9.521 -18.139 -23.344 1.00 43.43 86 LEU A N 1
ATOM 645 C CA . LEU A 1 86 ? -8.704 -18.471 -22.181 1.00 42.93 86 LEU A CA 1
ATOM 646 C C . LEU A 1 86 ? -8.038 -19.842 -22.264 1.00 44.07 86 LEU A C 1
ATOM 647 O O . LEU A 1 86 ? -7.521 -20.334 -21.257 1.00 44.64 86 LEU A O 1
ATOM 652 N N . ASP A 1 87 ? -8.049 -20.463 -23.446 1.00 44.87 87 ASP A N 1
ATOM 653 C CA . ASP A 1 87 ? -7.144 -21.588 -23.726 1.00 47.49 87 ASP A CA 1
ATOM 654 C C . ASP A 1 87 ? -5.698 -21.129 -23.955 1.00 44.08 87 ASP A C 1
ATOM 655 O O . ASP A 1 87 ? -4.773 -21.919 -23.792 1.00 41.58 87 ASP A O 1
ATOM 660 N N . ASP A 1 88 ? -5.509 -19.870 -24.346 1.00 42.37 88 ASP A N 1
ATOM 661 C CA . ASP A 1 88 ? -4.176 -19.328 -24.567 1.00 41.04 88 ASP A CA 1
ATOM 662 C C . ASP A 1 88 ? -3.455 -19.367 -23.243 1.00 39.07 88 ASP A C 1
ATOM 663 O O . ASP A 1 88 ? -3.947 -18.791 -22.280 1.00 39.76 88 ASP A O 1
ATOM 668 N N . PRO A 1 89 ? -2.282 -20.025 -23.188 1.00 37.53 89 PRO A N 1
ATOM 669 C CA . PRO A 1 89 ? -1.630 -20.173 -21.890 1.00 36.68 89 PRO A CA 1
ATOM 670 C C . PRO A 1 89 ? -1.284 -18.841 -21.226 1.00 34.20 89 PRO A C 1
ATOM 671 O O . PRO A 1 89 ? -1.353 -18.720 -20.006 1.00 33.25 89 PRO A O 1
ATOM 675 N N . GLY A 1 90 ? -0.921 -17.853 -22.030 1.00 32.49 90 GLY A N 1
ATOM 676 C CA . GLY A 1 90 ? -0.582 -16.541 -21.514 1.00 31.73 90 GLY A CA 1
ATOM 677 C C . GLY A 1 90 ? -1.779 -15.810 -20.968 1.00 29.43 90 GLY A C 1
ATOM 678 O O . GLY A 1 90 ? -1.683 -15.155 -19.930 1.00 28.81 90 GLY A O 1
ATOM 679 N N . ASN A 1 91 ? -2.899 -15.912 -21.671 1.00 27.96 91 ASN A N 1
ATOM 680 C CA . ASN A 1 91 ? -4.137 -15.330 -21.174 1.00 28.43 91 ASN A CA 1
ATOM 681 C C . ASN A 1 91 ? -4.598 -16.036 -19.914 1.00 27.13 91 ASN A C 1
ATOM 682 O O . ASN A 1 91 ? -4.950 -15.391 -18.932 1.00 26.63 91 ASN A O 1
ATOM 687 N N . ALA A 1 92 ? -4.583 -17.361 -19.945 1.00 26.79 92 ALA A N 1
ATOM 688 C CA . ALA A 1 92 ? -5.027 -18.144 -18.798 1.00 26.97 92 ALA A CA 1
ATOM 689 C C . ALA A 1 92 ? -4.122 -17.895 -17.619 1.00 26.90 92 ALA A C 1
ATOM 690 O O . ALA A 1 92 ? -4.600 -17.659 -16.523 1.00 26.99 92 ALA A O 1
ATOM 692 N N . GLY A 1 93 ? -2.815 -17.913 -17.860 1.00 27.79 93 GLY A N 1
ATOM 693 C CA . GLY A 1 93 ? -1.824 -17.715 -16.806 1.00 28.20 93 GLY A CA 1
ATOM 694 C C . GLY A 1 93 ? -2.001 -16.385 -16.109 1.00 28.60 93 GLY A C 1
ATOM 695 O O . GLY A 1 93 ? -1.867 -16.292 -14.887 1.00 28.88 93 GLY A O 1
ATOM 696 N N . LEU A 1 94 ? -2.324 -15.361 -16.887 1.00 28.63 94 LEU A N 1
ATOM 697 C CA . LEU A 1 94 ? -2.568 -14.047 -16.322 1.00 29.63 94 LEU A CA 1
ATOM 698 C C . LEU A 1 94 ? -3.791 -13.993 -15.399 1.00 29.51 94 LEU A C 1
ATOM 699 O O . LEU A 1 94 ? -3.787 -13.239 -14.433 1.00 30.89 94 LEU A O 1
ATOM 704 N N . VAL A 1 95 ? -4.830 -14.762 -15.695 1.00 28.90 95 VAL A N 1
ATOM 705 C CA . VAL A 1 95 ? -5.997 -14.814 -14.810 1.00 29.73 95 VAL A CA 1
ATOM 706 C C . VAL A 1 95 ? -5.636 -15.581 -13.548 1.00 29.54 95 VAL A C 1
ATOM 707 O O . VAL A 1 95 ? -6.038 -15.212 -12.449 1.00 30.52 95 VAL A O 1
ATOM 711 N N . ARG A 1 96 ? -4.893 -16.663 -13.725 1.00 29.02 96 ARG A N 1
ATOM 712 C CA . ARG A 1 96 ? -4.442 -17.475 -12.617 1.00 29.07 96 ARG A CA 1
ATOM 713 C C . ARG A 1 96 ? -3.512 -16.670 -11.713 1.00 28.90 96 ARG A C 1
ATOM 714 O O . ARG A 1 96 ? -3.488 -16.898 -10.525 1.00 29.23 96 ARG A O 1
ATOM 722 N N . SER A 1 97 ? -2.759 -15.724 -12.265 1.00 29.11 97 SER A N 1
ATOM 723 C CA . SER A 1 97 ? -1.962 -14.813 -11.435 1.00 29.77 97 SER A CA 1
ATOM 724 C C . SER A 1 97 ? -2.846 -13.912 -10.594 1.00 29.47 97 SER A C 1
ATOM 725 O O . SER A 1 97 ? -2.580 -13.707 -9.413 1.00 30.05 97 SER A O 1
ATOM 728 N N . GLN A 1 98 ? -3.881 -13.369 -11.224 1.00 29.72 98 GLN A N 1
ATOM 729 C CA . GLN A 1 98 ? -4.873 -12.532 -10.560 1.00 29.58 98 GLN A CA 1
ATOM 730 C C . GLN A 1 98 ? -5.509 -13.286 -9.389 1.00 29.61 98 GLN A C 1
ATOM 731 O O . GLN A 1 98 ? -5.553 -12.773 -8.274 1.00 29.86 98 GLN A O 1
ATOM 737 N N . LEU A 1 99 ? -5.960 -14.512 -9.632 1.00 29.33 99 LEU A N 1
ATOM 738 C CA . LEU A 1 99 ? -6.630 -15.297 -8.593 1.00 30.36 99 LEU A CA 1
ATOM 739 C C . LEU A 1 99 ? -5.725 -15.739 -7.432 1.00 31.75 99 LEU A C 1
ATOM 740 O O . LEU A 1 99 ? -6.133 -15.663 -6.268 1.00 33.22 99 LEU A O 1
ATOM 745 N N . GLU A 1 100 ? -4.520 -16.217 -7.738 1.00 32.11 100 GLU A N 1
ATOM 746 C CA . GLU A 1 100 ? -3.561 -16.614 -6.700 1.00 31.79 100 GLU A CA 1
ATOM 747 C C . GLU A 1 100 ? -2.844 -15.424 -6.084 1.00 32.40 100 GLU A C 1
ATOM 748 O O . GLU A 1 100 ? -2.104 -15.606 -5.106 1.00 33.21 100 GLU A O 1
ATOM 754 N N . GLY A 1 101 ? -3.034 -14.228 -6.653 1.00 31.68 101 GLY A N 1
ATOM 755 C CA . GLY A 1 101 ? -2.373 -13.027 -6.170 1.00 31.87 101 GLY A CA 1
ATOM 756 C C . GLY A 1 101 ? -0.873 -13.107 -6.380 1.00 32.72 101 GLY A C 1
ATOM 757 O O . GLY A 1 101 ? -0.106 -12.820 -5.466 1.00 32.64 101 GLY A O 1
ATOM 758 N N . LEU A 1 102 ? -0.461 -13.525 -7.578 1.00 33.44 102 LEU A N 1
ATOM 759 C CA . LEU A 1 102 ? 0.948 -13.682 -7.908 1.00 33.25 102 LEU A CA 1
ATOM 760 C C . LEU A 1 102 ? 1.372 -12.437 -8.619 1.00 33.94 102 LEU A C 1
ATOM 761 O O . LEU A 1 102 ? 0.704 -12.041 -9.560 1.00 35.29 102 LEU A O 1
ATOM 766 N N . PRO A 1 103 ? 2.489 -11.820 -8.190 1.00 34.75 103 PRO A N 1
ATOM 767 C CA . PRO A 1 103 ? 2.957 -10.586 -8.816 1.00 34.73 103 PRO A CA 1
ATOM 768 C C . PRO A 1 103 ? 3.570 -10.856 -10.177 1.00 36.09 103 PRO A C 1
ATOM 769 O O . PRO A 1 103 ? 4.109 -11.939 -10.405 1.00 36.07 103 PRO A O 1
ATOM 773 N N . VAL A 1 104 ? 3.488 -9.869 -11.062 1.00 38.38 104 VAL A N 1
ATOM 774 C CA . VAL A 1 104 ? 3.899 -10.021 -12.454 1.00 40.71 104 VAL A CA 1
ATOM 775 C C . VAL A 1 104 ? 4.961 -8.983 -12.774 1.00 41.84 104 VAL A C 1
ATOM 776 O O . VAL A 1 104 ? 4.680 -7.788 -12.725 1.00 45.86 104 VAL A O 1
ATOM 780 N N . ARG A 1 105 ? 6.163 -9.430 -13.131 1.00 40.22 105 ARG A N 1
ATOM 781 C CA . ARG A 1 105 ? 7.195 -8.513 -13.625 1.00 39.52 105 ARG A CA 1
ATOM 782 C C . ARG A 1 105 ? 6.768 -7.823 -14.929 1.00 39.69 105 ARG A C 1
ATOM 783 O O . ARG A 1 105 ? 6.646 -8.473 -15.972 1.00 41.23 105 ARG A O 1
ATOM 791 N N . VAL A 1 106 ? 6.546 -6.515 -14.875 1.00 38.61 106 VAL A N 1
ATOM 792 C CA . VAL A 1 106 ? 6.407 -5.736 -16.097 1.00 40.77 106 VAL A CA 1
ATOM 793 C C . VAL A 1 106 ? 7.791 -5.316 -16.595 1.00 43.63 106 VAL A C 1
ATOM 794 O O . VAL A 1 106 ? 8.569 -4.721 -15.849 1.00 45.24 106 VAL A O 1
ATOM 798 N N . ILE A 1 107 ? 8.078 -5.649 -17.855 1.00 45.83 107 ILE A N 1
ATOM 799 C CA . ILE A 1 107 ? 9.256 -5.184 -18.586 1.00 45.93 107 ILE A CA 1
ATOM 800 C C . ILE A 1 107 ? 8.719 -4.286 -19.676 1.00 48.31 107 ILE A C 1
ATOM 801 O O . ILE A 1 107 ? 7.931 -4.729 -20.505 1.00 47.24 107 ILE A O 1
ATOM 806 N N . ARG A 1 108 ? 9.136 -3.026 -19.678 1.00 52.78 108 ARG A N 1
ATOM 807 C CA . ARG A 1 108 ? 8.583 -2.044 -20.609 1.00 56.06 108 ARG A CA 1
ATOM 808 C C . ARG A 1 108 ? 9.523 -1.849 -21.802 1.00 58.08 108 ARG A C 1
ATOM 809 O O . ARG A 1 108 ? 10.744 -1.882 -21.650 1.00 58.28 108 ARG A O 1
ATOM 817 N N . GLY A 1 109 ? 8.941 -1.642 -22.982 1.00 60.44 109 GLY A N 1
ATOM 818 C CA . GLY A 1 109 ? 9.684 -1.672 -24.241 1.00 62.76 109 GLY A CA 1
ATOM 819 C C . GLY A 1 109 ? 9.681 -0.352 -24.970 1.00 67.16 109 GLY A C 1
ATOM 820 O O . GLY A 1 109 ? 8.846 0.513 -24.698 1.00 66.81 109 GLY A O 1
ATOM 821 N N . ALA A 1 110 ? 10.605 -0.235 -25.926 1.00 75.23 110 ALA A N 1
ATOM 822 C CA . ALA A 1 110 ? 10.881 1.008 -26.669 1.00 76.85 110 ALA A CA 1
ATOM 823 C C . ALA A 1 110 ? 9.688 1.579 -27.442 1.00 78.35 110 ALA A C 1
ATOM 824 O O . ALA A 1 110 ? 9.452 2.785 -27.399 1.00 77.36 110 ALA A O 1
ATOM 826 N N . GLY A 1 111 ? 8.942 0.717 -28.136 1.00 82.12 111 GLY A N 1
ATOM 827 C CA . GLY A 1 111 ? 7.865 1.155 -29.034 1.00 84.75 111 GLY A CA 1
ATOM 828 C C . GLY A 1 111 ? 6.528 1.557 -28.424 1.00 88.10 111 GLY A C 1
ATOM 829 O O . GLY A 1 111 ? 5.642 1.997 -29.157 1.00 91.67 111 GLY A O 1
ATOM 830 N N . GLY A 1 112 ? 6.371 1.430 -27.104 1.00 91.14 112 GLY A N 1
ATOM 831 C CA . GLY A 1 112 ? 5.082 1.665 -26.434 1.00 94.88 112 GLY A CA 1
ATOM 832 C C . GLY A 1 112 ? 4.633 3.113 -26.232 1.00 96.37 112 GLY A C 1
ATOM 833 O O . GLY A 1 112 ? 4.988 4.002 -27.014 1.00 95.71 112 GLY A O 1
ATOM 834 N N . GLU A 1 113 ? 3.836 3.331 -25.180 1.00 97.21 113 GLU A N 1
ATOM 835 C CA . GLU A 1 113 ? 3.249 4.641 -24.850 1.00 99.14 113 GLU A CA 1
ATOM 836 C C . GLU A 1 113 ? 4.351 5.602 -24.399 1.00 103.27 113 GLU A C 1
ATOM 837 O O . GLU A 1 113 ? 5.262 5.208 -23.666 1.00 101.48 113 GLU A O 1
ATOM 843 N N . LYS A 1 114 ? 4.233 6.865 -24.810 1.00 105.82 114 LYS A N 1
ATOM 844 C CA . LYS A 1 114 ? 5.394 7.773 -24.914 1.00 102.92 114 LYS A CA 1
ATOM 845 C C . LYS A 1 114 ? 6.086 8.189 -23.602 1.00 91.14 114 LYS A C 1
ATOM 846 O O . LYS A 1 114 ? 7.294 7.977 -23.478 1.00 86.88 114 LYS A O 1
ATOM 852 N N . PRO A 1 115 ? 5.345 8.761 -22.625 1.00 83.61 115 PRO A N 1
ATOM 853 C CA . PRO A 1 115 ? 6.051 9.244 -21.410 1.00 79.28 115 PRO A CA 1
ATOM 854 C C . PRO A 1 115 ? 6.772 8.152 -20.604 1.00 77.10 115 PRO A C 1
ATOM 855 O O . PRO A 1 115 ? 7.867 8.397 -20.098 1.00 72.00 115 PRO A O 1
ATOM 859 N N . TYR A 1 116 ? 6.178 6.958 -20.532 1.00 76.98 116 TYR A N 1
ATOM 860 C CA . TYR A 1 116 ? 6.629 5.893 -19.621 1.00 75.58 116 TYR A CA 1
ATOM 861 C C . TYR A 1 116 ? 7.622 4.918 -20.267 1.00 73.69 116 TYR A C 1
ATOM 862 O O . TYR A 1 116 ? 8.429 4.311 -19.567 1.00 70.41 116 TYR A O 1
ATOM 871 N N . SER A 1 117 ? 7.569 4.770 -21.591 1.00 74.45 117 SER A N 1
ATOM 872 C CA . SER A 1 117 ? 8.494 3.883 -22.308 1.00 76.38 117 SER A CA 1
ATOM 873 C C . SER A 1 117 ? 9.908 4.452 -22.299 1.00 78.18 117 SER A C 1
ATOM 874 O O . SER A 1 117 ? 10.056 5.664 -22.221 1.00 82.50 117 SER A O 1
ATOM 877 N N . PRO A 1 118 ? 10.949 3.587 -22.372 1.00 83.27 118 PRO A N 1
ATOM 878 C CA . PRO A 1 118 ? 12.305 4.109 -22.601 1.00 85.47 118 PRO A CA 1
ATOM 879 C C . PRO A 1 118 ? 12.485 4.581 -24.043 1.00 92.51 118 PRO A C 1
ATOM 880 O O . PRO A 1 118 ? 11.685 4.236 -24.928 1.00 89.62 118 PRO A O 1
ATOM 884 N N . SER A 1 119 ? 13.528 5.376 -24.262 1.00 98.82 119 SER A N 1
ATOM 885 C CA . SER A 1 119 ? 13.841 5.903 -25.593 1.00 99.83 119 SER A CA 1
ATOM 886 C C . SER A 1 119 ? 14.425 4.803 -26.493 1.00 96.60 119 SER A C 1
ATOM 887 O O . SER A 1 119 ? 14.180 4.793 -27.707 1.00 88.28 119 SER A O 1
ATOM 890 N N . SER A 1 120 ? 15.197 3.891 -25.896 1.00 91.76 120 SER A N 1
ATOM 891 C CA . SER A 1 120 ? 15.631 2.679 -26.589 1.00 89.36 120 SER A CA 1
ATOM 892 C C . SER A 1 120 ? 15.955 1.546 -25.619 1.00 86.40 120 SER A C 1
ATOM 893 O O . SER A 1 120 ? 16.311 1.790 -24.462 1.00 88.21 120 SER A O 1
ATOM 896 N N . GLY A 1 121 ? 15.826 0.313 -26.117 1.00 80.39 121 GLY A N 1
ATOM 897 C CA . GLY A 1 121 ? 16.066 -0.902 -25.333 1.00 72.82 121 GLY A CA 1
ATOM 898 C C . GLY A 1 121 ? 14.823 -1.407 -24.617 1.00 67.92 121 GLY A C 1
ATOM 899 O O . GLY A 1 121 ? 13.703 -1.280 -25.121 1.00 66.90 121 GLY A O 1
ATOM 900 N N . TYR A 1 122 ? 15.040 -2.004 -23.447 1.00 63.60 122 TYR A N 1
ATOM 901 C CA . TYR A 1 122 ? 13.975 -2.526 -22.585 1.00 59.34 122 TYR A CA 1
ATOM 902 C C . TYR A 1 122 ? 14.353 -2.284 -21.128 1.00 59.88 122 TYR A C 1
ATOM 903 O O . TYR A 1 122 ? 15.421 -2.713 -20.704 1.00 64.07 122 TYR A O 1
ATOM 912 N N . ARG A 1 123 ? 13.487 -1.616 -20.366 1.00 59.45 123 ARG A N 1
ATOM 913 C CA . ARG A 1 123 ? 13.678 -1.441 -18.918 1.00 57.32 123 ARG A CA 1
ATOM 914 C C . ARG A 1 123 ? 12.751 -2.394 -18.137 1.00 53.46 123 ARG A C 1
ATOM 915 O O . ARG A 1 123 ? 11.601 -2.629 -18.535 1.00 51.82 123 ARG A O 1
ATOM 923 N N . TYR A 1 124 ? 13.257 -2.937 -17.032 1.00 48.97 124 TYR A N 1
ATOM 924 C CA . TYR A 1 124 ? 12.434 -3.694 -16.098 1.00 48.38 124 TYR A CA 1
ATOM 925 C C . TYR A 1 124 ? 11.843 -2.723 -15.070 1.00 49.42 124 TYR A C 1
ATOM 926 O O . TYR A 1 124 ? 12.587 -2.160 -14.276 1.00 54.99 124 TYR A O 1
ATOM 935 N N . ASP A 1 125 ? 10.517 -2.545 -15.071 1.00 47.37 125 ASP A N 1
ATOM 936 C CA . ASP A 1 125 ? 9.844 -1.584 -14.177 1.00 46.52 125 ASP A CA 1
ATOM 937 C C . ASP A 1 125 ? 9.193 -2.193 -12.930 1.00 46.49 125 ASP A C 1
ATOM 938 O O . ASP A 1 125 ? 8.237 -1.637 -12.394 1.00 45.84 125 ASP A O 1
ATOM 943 N N . GLY A 1 126 ? 9.727 -3.305 -12.436 1.00 48.78 126 GLY A N 1
ATOM 944 C CA . GLY A 1 126 ? 9.222 -3.920 -11.196 1.00 51.36 126 GLY A CA 1
ATOM 945 C C . GLY A 1 126 ? 7.913 -4.699 -11.273 1.00 50.87 126 GLY A C 1
ATOM 946 O O . GLY A 1 126 ? 7.362 -4.923 -12.347 1.00 55.91 126 GLY A O 1
ATOM 947 N N . LEU A 1 127 ? 7.411 -5.087 -10.106 1.00 47.19 127 LEU A N 1
ATOM 948 C CA . LEU A 1 127 ? 6.257 -5.969 -9.998 1.00 44.00 127 LEU A CA 1
ATOM 949 C C . LEU A 1 127 ? 4.920 -5.214 -9.986 1.00 42.07 127 LEU A C 1
ATOM 950 O O . LEU A 1 127 ? 4.773 -4.172 -9.340 1.00 40.77 127 LEU A O 1
ATOM 955 N N . TYR A 1 128 ? 3.953 -5.766 -10.713 1.00 41.53 128 TYR A N 1
ATOM 956 C CA . TYR A 1 128 ? 2.561 -5.323 -10.692 1.00 41.34 128 TYR A CA 1
ATOM 957 C C . TYR A 1 128 ? 1.654 -6.485 -10.288 1.00 42.27 128 TYR A C 1
ATOM 958 O O . TYR A 1 128 ? 2.027 -7.663 -10.394 1.00 41.68 128 TYR A O 1
ATOM 967 N N . LYS A 1 129 ? 0.460 -6.128 -9.828 1.00 43.71 129 LYS A N 1
ATOM 968 C CA . LYS A 1 129 ? -0.550 -7.066 -9.356 1.00 45.41 129 LYS A CA 1
ATOM 969 C C . LYS A 1 129 ? -1.627 -7.054 -10.418 1.00 43.82 129 LYS A C 1
ATOM 970 O O . LYS A 1 129 ? -1.951 -5.995 -10.942 1.00 44.26 129 LYS A O 1
ATOM 976 N N . VAL A 1 130 ? -2.158 -8.219 -10.770 1.00 42.37 130 VAL A N 1
ATOM 977 C CA . VAL A 1 130 ? -3.279 -8.297 -11.712 1.00 40.89 130 VAL A CA 1
ATOM 978 C C . VAL A 1 130 ? -4.542 -8.232 -10.858 1.00 40.04 130 VAL A C 1
ATOM 979 O O . VAL A 1 130 ? -4.684 -8.993 -9.894 1.00 40.41 130 VAL A O 1
ATOM 983 N N . VAL A 1 131 ? -5.449 -7.327 -11.205 1.00 37.51 131 VAL A N 1
ATOM 984 C CA . VAL A 1 131 ? -6.612 -7.041 -10.369 1.00 36.46 131 VAL A CA 1
ATOM 985 C C . VAL A 1 131 ? -7.923 -7.546 -10.972 1.00 36.18 131 VAL A C 1
ATOM 986 O O . VAL A 1 131 ? -8.755 -8.103 -10.254 1.00 36.15 131 VAL A O 1
ATOM 990 N N . ALA A 1 132 ? -8.119 -7.339 -12.269 1.00 36.76 132 ALA A N 1
ATOM 991 C CA . ALA A 1 132 ? -9.329 -7.814 -12.937 1.00 37.98 132 ALA A CA 1
ATOM 992 C C . ALA A 1 132 ? -9.045 -8.163 -14.371 1.00 37.16 132 ALA A C 1
ATOM 993 O O . ALA A 1 132 ? -8.002 -7.786 -14.900 1.00 37.53 132 ALA A O 1
ATOM 995 N N . HIS A 1 133 ? -9.980 -8.880 -14.992 1.00 36.17 133 HIS A N 1
ATOM 996 C CA . HIS A 1 133 ? -9.908 -9.173 -16.420 1.00 36.09 133 HIS A CA 1
ATOM 997 C C . HIS A 1 133 ? -11.281 -9.178 -17.072 1.00 36.82 133 HIS A C 1
ATOM 998 O O . HIS A 1 133 ? -12.284 -9.404 -16.420 1.00 40.57 133 HIS A O 1
ATOM 1005 N N . TRP A 1 134 ? -11.313 -8.939 -18.371 1.00 37.23 134 TRP A N 1
ATOM 1006 C CA . TRP A 1 134 ? -12.566 -8.903 -19.111 1.00 38.44 134 TRP A CA 1
ATOM 1007 C C . TRP A 1 134 ? -12.301 -9.113 -20.583 1.00 39.01 134 TRP A C 1
ATOM 1008 O O . TRP A 1 134 ? -11.149 -9.222 -21.005 1.00 38.19 134 TRP A O 1
ATOM 1019 N N . PHE A 1 135 ? -13.384 -9.1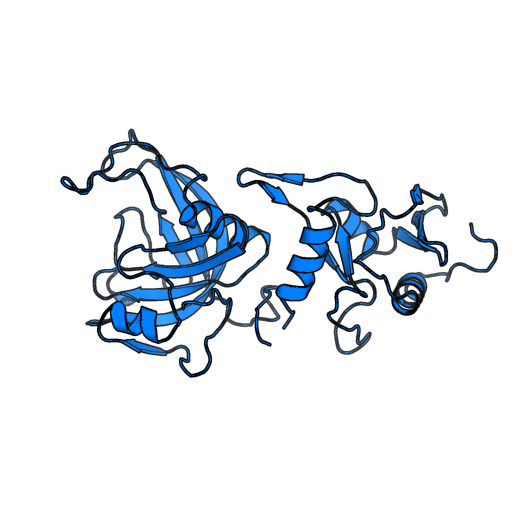63 -21.355 1.00 41.00 135 PHE A N 1
ATOM 1020 C CA . PHE A 1 135 ? -13.315 -9.140 -22.810 1.00 41.05 135 PHE A CA 1
ATOM 1021 C C . PHE A 1 135 ? -13.936 -7.866 -23.328 1.00 42.63 135 PHE A C 1
ATOM 1022 O O . PHE A 1 135 ? -14.906 -7.361 -22.751 1.00 42.61 135 PHE A O 1
ATOM 1030 N N . ALA A 1 136 ? -13.339 -7.333 -24.391 1.00 44.02 136 ALA A N 1
ATOM 1031 C CA . ALA A 1 136 ? -13.863 -6.154 -25.077 1.00 46.45 136 ALA A CA 1
ATOM 1032 C C . ALA A 1 136 ? -13.710 -6.355 -26.576 1.00 47.65 136 ALA A C 1
ATOM 1033 O O . ALA A 1 136 ? -13.179 -7.375 -27.016 1.00 48.50 136 ALA A O 1
ATOM 1035 N N . ASN A 1 137 ? -14.186 -5.387 -27.350 1.00 48.57 137 ASN A N 1
ATOM 1036 C CA . ASN A 1 137 ? -14.037 -5.413 -28.793 1.00 47.42 137 ASN A CA 1
ATOM 1037 C C . ASN A 1 137 ? -12.739 -4.747 -29.179 1.00 49.24 137 ASN A C 1
ATOM 1038 O O . ASN A 1 137 ? -12.390 -3.698 -28.648 1.00 48.61 137 ASN A O 1
ATOM 1043 N N . HIS A 1 138 ? -12.026 -5.389 -30.099 1.00 53.54 138 HIS A N 1
ATOM 1044 C CA . HIS A 1 138 ? -10.796 -4.863 -30.692 1.00 56.03 138 HIS A CA 1
ATOM 1045 C C . HIS A 1 138 ? -11.076 -3.531 -31.386 1.00 58.30 138 HIS A C 1
ATOM 1046 O O . HIS A 1 138 ? -12.111 -3.383 -32.038 1.00 62.92 138 HIS A O 1
ATOM 1053 N N . GLU A 1 139 ? -10.178 -2.562 -31.230 1.00 58.99 139 GLU A N 1
ATOM 1054 C CA . GLU A 1 139 ? -10.394 -1.226 -31.805 1.00 62.84 139 GLU A CA 1
ATOM 1055 C C . GLU A 1 139 ? -10.354 -1.231 -33.331 1.00 65.09 139 GLU A C 1
ATOM 1056 O O . GLU A 1 139 ? -11.232 -0.666 -33.985 1.00 62.92 139 GLU A O 1
ATOM 1062 N N . ASP A 1 140 ? -9.343 -1.886 -33.890 1.00 68.88 140 ASP A N 1
ATOM 1063 C CA . ASP A 1 140 ? -9.195 -1.963 -35.342 1.00 71.33 140 ASP A CA 1
ATOM 1064 C C . ASP A 1 140 ? -10.243 -2.860 -36.008 1.00 69.24 140 ASP A C 1
ATOM 1065 O O . ASP A 1 140 ? -10.492 -2.694 -37.195 1.00 81.00 140 ASP A O 1
ATOM 1070 N N . ALA A 1 141 ? -10.845 -3.799 -35.272 1.00 61.59 141 ALA A N 1
ATOM 1071 C CA . ALA A 1 141 ? -11.861 -4.696 -35.843 1.00 58.35 141 ALA A CA 1
ATOM 1072 C C . ALA A 1 141 ? -12.893 -5.097 -34.793 1.00 57.05 141 ALA A C 1
ATOM 1073 O O . ALA A 1 141 ? -12.830 -6.200 -34.248 1.00 58.37 141 ALA A O 1
ATOM 1075 N N . PRO A 1 142 ? -13.859 -4.205 -34.506 1.00 55.62 142 PRO A N 1
ATOM 1076 C CA . PRO A 1 142 ? -14.883 -4.453 -33.488 1.00 54.25 142 PRO A CA 1
ATOM 1077 C C . PRO A 1 142 ? -15.626 -5.794 -33.528 1.00 52.02 142 PRO A C 1
ATOM 1078 O O . PRO A 1 142 ? -16.146 -6.212 -32.501 1.00 52.78 142 PRO A O 1
ATOM 1082 N N . GLN A 1 143 ? -15.670 -6.479 -34.669 1.00 51.83 143 GLN A N 1
ATOM 1083 C CA . GLN A 1 143 ? -16.324 -7.802 -34.732 1.00 54.64 143 GLN A CA 1
ATOM 1084 C C . GLN A 1 143 ? -15.582 -8.916 -33.974 1.00 54.52 143 GLN A C 1
ATOM 1085 O O . GLN A 1 143 ? -16.133 -10.017 -33.813 1.00 53.95 143 GLN A O 1
ATOM 1091 N N . PHE A 1 144 ? -14.349 -8.634 -33.529 1.00 53.48 144 PHE A N 1
ATOM 1092 C CA . PHE A 1 144 ? -13.545 -9.581 -32.755 1.00 51.17 144 PHE A CA 1
ATOM 1093 C C . PHE A 1 144 ? -13.305 -9.125 -31.323 1.00 49.31 144 PHE A C 1
ATOM 1094 O O . PHE A 1 144 ? -13.044 -7.949 -31.054 1.00 48.61 144 PHE A O 1
ATOM 1102 N N . ARG A 1 145 ? -13.364 -10.102 -30.425 1.00 46.94 145 ARG A N 1
ATOM 1103 C CA . ARG A 1 145 ? -13.193 -9.897 -29.008 1.00 44.66 145 ARG A CA 1
ATOM 1104 C C . ARG A 1 145 ? -11.736 -10.110 -28.650 1.00 42.78 145 ARG A C 1
ATOM 1105 O O . ARG A 1 145 ? -11.085 -11.018 -29.173 1.00 42.96 145 ARG A O 1
ATOM 1113 N N . VAL A 1 146 ? -11.241 -9.288 -27.736 1.00 41.90 146 VAL A N 1
ATOM 1114 C CA . VAL A 1 146 ? -9.942 -9.512 -27.106 1.00 40.98 146 VAL A CA 1
ATOM 1115 C C . VAL A 1 146 ? -10.093 -9.575 -25.596 1.00 38.75 146 VAL A C 1
ATOM 1116 O O . VAL A 1 146 ? -11.029 -9.010 -25.024 1.00 38.31 146 VAL A O 1
ATOM 1120 N N . CYS A 1 147 ? -9.135 -10.250 -24.978 1.00 36.18 147 CYS A N 1
ATOM 1121 C CA . CYS A 1 147 ? -9.034 -10.373 -23.543 1.00 35.52 147 CYS A CA 1
ATOM 1122 C C . CYS A 1 147 ? -8.220 -9.210 -22.986 1.00 33.38 147 CYS A C 1
ATOM 1123 O O . CYS A 1 147 ? -7.243 -8.820 -23.593 1.00 34.34 147 CYS A O 1
ATOM 1126 N N . GLN A 1 148 ? -8.600 -8.665 -21.838 1.00 32.20 148 GLN A N 1
ATOM 1127 C CA . GLN A 1 148 ? -7.854 -7.549 -21.243 1.00 32.54 148 GLN A CA 1
ATOM 1128 C C . GLN A 1 148 ? -7.682 -7.674 -19.738 1.00 33.15 148 GLN A C 1
ATOM 1129 O O . GLN A 1 148 ? -8.491 -8.285 -19.056 1.00 34.38 148 GLN A O 1
ATOM 1135 N N . PHE A 1 149 ? -6.615 -7.076 -19.232 1.00 33.25 149 PHE A N 1
ATOM 1136 C CA . PHE A 1 149 ? -6.247 -7.188 -17.832 1.00 33.56 149 PHE A CA 1
ATOM 1137 C C . PHE A 1 149 ? -5.985 -5.797 -17.273 1.00 35.05 149 PHE A C 1
ATOM 1138 O O . PHE A 1 149 ? -5.555 -4.904 -17.996 1.00 32.34 149 PHE A O 1
ATOM 1146 N N . GLN A 1 150 ? -6.272 -5.627 -15.986 1.00 38.53 150 GLN A N 1
ATOM 1147 C CA . GLN A 1 150 ? -5.897 -4.433 -15.254 1.00 42.12 150 GLN A CA 1
ATOM 1148 C C . GLN A 1 150 ? -4.742 -4.758 -14.299 1.00 43.06 150 GLN A C 1
ATOM 1149 O O . GLN A 1 150 ? -4.874 -5.637 -13.438 1.00 42.78 150 GLN A O 1
ATOM 1155 N N . LEU A 1 151 ? -3.614 -4.058 -14.464 1.00 44.38 151 LEU A N 1
ATOM 1156 C CA . LEU A 1 151 ? -2.431 -4.252 -13.606 1.00 44.93 151 LEU A CA 1
ATOM 1157 C C . LEU A 1 151 ? -2.113 -2.985 -12.812 1.00 44.83 151 LEU A C 1
ATOM 1158 O O . LEU A 1 151 ? -2.170 -1.888 -13.351 1.00 42.58 151 LEU A O 1
ATOM 1163 N N . VAL A 1 152 ? -1.795 -3.163 -11.529 1.00 47.58 152 VAL A N 1
ATOM 1164 C CA . VAL A 1 152 ? -1.547 -2.070 -10.576 1.00 49.21 152 VAL A CA 1
ATOM 1165 C C . VAL A 1 152 ? -0.187 -2.295 -9.935 1.00 49.91 152 VAL A C 1
ATOM 1166 O O . VAL A 1 152 ? 0.126 -3.416 -9.523 1.00 50.16 152 VAL A O 1
ATOM 1170 N N . LYS A 1 153 ? 0.605 -1.236 -9.810 1.00 49.75 153 LYS A N 1
ATOM 1171 C CA . LYS A 1 153 ? 1.934 -1.400 -9.259 1.00 51.19 153 LYS A CA 1
ATOM 1172 C C . LYS A 1 153 ? 1.895 -1.753 -7.783 1.00 50.48 153 LYS A C 1
ATOM 1173 O O . LYS A 1 153 ? 1.228 -1.101 -6.988 1.00 48.46 153 LYS A O 1
ATOM 1179 N N . ILE A 1 154 ? 2.630 -2.802 -7.449 1.00 52.57 154 ILE A N 1
ATOM 1180 C CA . ILE A 1 154 ? 2.874 -3.181 -6.084 1.00 54.85 154 ILE A CA 1
ATOM 1181 C C . ILE A 1 154 ? 3.975 -2.270 -5.568 1.00 61.56 154 ILE A C 1
ATOM 1182 O O . ILE A 1 154 ? 5.090 -2.300 -6.091 1.00 63.59 154 ILE A O 1
ATOM 1187 N N . TYR A 1 155 ? 3.651 -1.458 -4.561 1.00 69.63 155 TYR A N 1
ATOM 1188 C CA . TYR A 1 155 ? 4.637 -0.605 -3.891 1.00 76.04 155 TYR A CA 1
ATOM 1189 C C . TYR A 1 155 ? 5.151 -1.217 -2.596 1.00 82.22 155 TYR A C 1
ATOM 1190 O O . TYR A 1 155 ? 6.353 -1.179 -2.337 1.00 84.58 155 TYR A O 1
ATOM 1199 N N . ASP A 1 156 ? 4.251 -1.775 -1.793 1.00 88.10 156 ASP A N 1
ATOM 1200 C CA . ASP A 1 156 ? 4.634 -2.575 -0.632 1.00 94.34 156 ASP A CA 1
ATOM 1201 C C . ASP A 1 156 ? 4.066 -3.985 -0.805 1.00 94.19 156 ASP A C 1
ATOM 1202 O O . ASP A 1 156 ? 2.874 -4.139 -1.071 1.00 93.02 156 ASP A O 1
ATOM 1207 N N . GLN A 1 157 ? 4.916 -5.002 -0.646 1.00 97.24 157 GLN A N 1
ATOM 1208 C CA . GLN A 1 157 ? 4.533 -6.403 -0.910 1.00 99.34 157 GLN A CA 1
ATOM 1209 C C . GLN A 1 157 ? 3.664 -7.053 0.178 1.00 106.66 157 GLN A C 1
ATOM 1210 O O . GLN A 1 157 ? 2.841 -7.925 -0.123 1.00 103.65 157 GLN A O 1
ATOM 1216 N N . VAL A 1 158 ? 3.846 -6.634 1.429 1.00 117.89 158 VAL A N 1
ATOM 1217 C CA . VAL A 1 158 ? 3.010 -7.108 2.548 1.00 122.19 158 VAL A CA 1
ATOM 1218 C C . VAL A 1 158 ? 1.615 -6.438 2.511 1.00 117.26 158 VAL A C 1
ATOM 1219 O O . VAL A 1 158 ? 0.622 -7.042 2.919 1.00 114.80 158 VAL A O 1
ATOM 1223 N N . ALA A 1 159 ? 1.549 -5.202 2.013 1.00 114.28 159 ALA A N 1
ATOM 1224 C CA . ALA A 1 159 ? 0.291 -4.453 1.902 1.00 110.69 159 ALA A CA 1
ATOM 1225 C C . ALA A 1 159 ? -0.704 -5.062 0.899 1.00 108.46 159 ALA A C 1
ATOM 1226 O O . ALA A 1 159 ? -1.865 -5.277 1.250 1.00 100.99 159 ALA A O 1
ATOM 1228 N N . ALA A 1 160 ? -0.247 -5.338 -0.330 1.00 109.60 160 ALA A N 1
ATOM 1229 C CA . ALA A 1 160 ? -1.129 -5.800 -1.436 1.00 102.88 160 ALA A CA 1
ATOM 1230 C C . ALA A 1 160 ? -1.490 -7.296 -1.409 1.00 97.62 160 ALA A C 1
ATOM 1231 O O . ALA A 1 160 ? -2.319 -7.732 -2.213 1.00 94.80 160 ALA A O 1
ATOM 1233 N N . GLY A 1 161 ? -0.868 -8.066 -0.508 1.00 89.78 161 GLY A N 1
ATOM 1234 C CA . GLY A 1 161 ? -1.264 -9.456 -0.234 1.00 84.99 161 GLY A CA 1
ATOM 1235 C C . GLY A 1 161 ? -0.652 -10.508 -1.144 1.00 82.15 161 GLY A C 1
ATOM 1236 O O . GLY A 1 161 ? -1.135 -11.644 -1.202 1.00 82.23 161 GLY A O 1
ATOM 1237 N N . VAL A 1 162 ? 0.426 -10.143 -1.834 1.00 77.99 162 VAL A N 1
ATOM 1238 C CA . VAL A 1 162 ? 1.035 -11.022 -2.838 1.00 70.84 162 VAL A CA 1
ATOM 1239 C C . VAL A 1 162 ? 1.889 -12.141 -2.243 1.00 65.63 162 VAL A C 1
ATOM 1240 O O . VAL A 1 162 ? 2.342 -12.068 -1.097 1.00 63.56 162 VAL A O 1
ATOM 1244 N N . VAL A 1 163 ? 2.098 -13.165 -3.064 1.00 62.81 163 VAL A N 1
ATOM 1245 C CA . VAL A 1 163 ? 2.903 -14.328 -2.717 1.00 63.59 163 VAL A CA 1
ATOM 1246 C C . VAL A 1 163 ? 4.022 -14.467 -3.758 1.00 67.63 163 VAL A C 1
ATOM 1247 O O . VAL A 1 163 ? 3.768 -14.363 -4.958 1.00 67.71 163 VAL A O 1
ATOM 1251 N N . VAL A 1 164 ? 5.257 -14.679 -3.296 1.00 72.02 164 VAL A N 1
ATOM 1252 C CA . VAL A 1 164 ? 6.438 -14.751 -4.175 1.00 72.86 164 VAL A CA 1
ATOM 1253 C C . VAL A 1 164 ? 7.207 -16.056 -3.954 1.00 76.28 164 VAL A C 1
ATOM 1254 O O . VAL A 1 164 ? 7.079 -16.683 -2.896 1.00 75.26 164 VAL A O 1
ATOM 1258 N N . ASP A 1 165 ? 8.011 -16.444 -4.949 1.00 82.06 165 ASP A N 1
ATOM 1259 C CA . ASP A 1 165 ? 8.706 -17.742 -4.939 1.00 85.64 165 ASP A CA 1
ATOM 1260 C C . ASP A 1 165 ? 9.878 -17.797 -3.958 1.00 97.65 165 ASP A C 1
ATOM 1261 O O . ASP A 1 165 ? 9.965 -18.743 -3.168 1.00 99.94 165 ASP A O 1
ATOM 1266 N N . ASN A 1 166 ? 10.769 -16.802 -4.012 1.00 109.91 166 ASN A N 1
ATOM 1267 C CA . ASN A 1 166 ? 11.898 -16.706 -3.064 1.00 119.50 166 ASN A CA 1
ATOM 1268 C C . ASN A 1 166 ? 11.769 -15.438 -2.179 1.00 124.22 166 ASN A C 1
ATOM 1269 O O . ASN A 1 166 ? 12.015 -14.318 -2.662 1.00 117.15 166 ASN A O 1
ATOM 1274 N N . PRO A 1 167 ? 11.336 -15.609 -0.898 1.00 124.18 167 PRO A N 1
ATOM 1275 C CA . PRO A 1 167 ? 11.409 -14.545 0.107 1.00 121.64 167 PRO A CA 1
ATOM 1276 C C . PRO A 1 167 ? 12.606 -14.737 1.046 1.00 114.31 167 PRO A C 1
ATOM 1277 O O . PRO A 1 167 ? 12.878 -13.881 1.888 1.00 101.01 167 PRO A O 1
ATOM 1281 N N . VAL A 1 193 ? 6.930 -11.308 3.731 1.00 99.65 193 VAL A N 1
ATOM 1282 C CA . VAL A 1 193 ? 6.292 -11.837 2.521 1.00 102.10 193 VAL A CA 1
ATOM 1283 C C . VAL A 1 193 ? 5.998 -13.335 2.680 1.00 95.55 193 VAL A C 1
ATOM 1284 O O . VAL A 1 193 ? 6.637 -14.029 3.479 1.00 94.06 193 VAL A O 1
ATOM 1288 N N . ARG A 1 194 ? 5.028 -13.818 1.906 1.00 86.49 194 ARG A N 1
ATOM 1289 C CA . ARG A 1 194 ? 4.515 -15.177 2.024 1.00 79.00 194 ARG A CA 1
ATOM 1290 C C . ARG A 1 194 ? 4.931 -16.055 0.848 1.00 73.73 194 ARG A C 1
ATOM 1291 O O . ARG A 1 194 ? 4.975 -15.595 -0.294 1.00 70.80 194 ARG A O 1
ATOM 1299 N N . SER A 1 195 ? 5.209 -17.325 1.132 1.00 67.64 195 SER A N 1
ATOM 1300 C CA . SER A 1 195 ? 5.727 -18.248 0.127 1.00 63.35 195 SER A CA 1
ATOM 1301 C C . SER A 1 195 ? 4.612 -18.712 -0.788 1.00 58.41 195 SER A C 1
ATOM 1302 O O . SER A 1 195 ? 3.606 -19.234 -0.325 1.00 55.44 195 SER A O 1
ATOM 1305 N N . ALA A 1 196 ? 4.809 -18.503 -2.084 1.00 57.27 196 ALA A N 1
ATOM 1306 C CA . ALA A 1 196 ? 3.896 -18.979 -3.118 1.00 58.27 196 ALA A CA 1
ATOM 1307 C C . ALA A 1 196 ? 3.811 -20.504 -3.156 1.00 61.01 196 ALA A C 1
ATOM 1308 O O . ALA A 1 196 ? 2.725 -21.070 -3.347 1.00 61.42 196 ALA A O 1
ATOM 1310 N N . GLN A 1 197 ? 4.965 -21.150 -2.991 1.00 64.18 197 GLN A N 1
ATOM 1311 C CA . GLN A 1 197 ? 5.080 -22.618 -3.017 1.00 66.91 197 GLN A CA 1
ATOM 1312 C C . GLN A 1 197 ? 4.153 -23.321 -2.020 1.00 59.57 197 GLN A C 1
ATOM 1313 O O . GLN A 1 197 ? 3.580 -24.378 -2.323 1.00 55.09 197 GLN A O 1
ATOM 1319 N N . VAL A 1 198 ? 4.014 -22.714 -0.842 1.00 55.30 198 VAL A N 1
ATOM 1320 C CA . VAL A 1 198 ? 3.254 -23.294 0.270 1.00 52.31 198 VAL A CA 1
ATOM 1321 C C . VAL A 1 198 ? 1.777 -23.406 -0.122 1.00 49.49 198 VAL A C 1
ATOM 1322 O O . VAL A 1 198 ? 1.172 -24.485 -0.013 1.00 46.81 198 VAL A O 1
ATOM 1326 N N . VAL A 1 199 ? 1.245 -22.286 -0.614 1.00 46.33 199 VAL A N 1
ATOM 1327 C CA . VAL A 1 199 ? -0.141 -22.161 -1.063 1.00 45.09 199 VAL A CA 1
ATOM 1328 C C . VAL A 1 199 ? -0.394 -23.157 -2.186 1.00 46.70 199 VAL A C 1
ATOM 1329 O O . VAL A 1 199 ? -1.337 -23.955 -2.127 1.00 44.88 199 VAL A O 1
ATOM 1333 N N . LYS A 1 200 ? 0.480 -23.106 -3.193 1.00 49.76 200 LYS A N 1
ATOM 1334 C CA . LYS A 1 200 ? 0.382 -23.942 -4.385 1.00 50.78 200 LYS A CA 1
ATOM 1335 C C . LYS A 1 200 ? 0.344 -25.442 -4.067 1.00 45.96 200 LYS A C 1
ATOM 1336 O O . LYS A 1 200 ? -0.381 -26.183 -4.720 1.00 44.11 200 LYS A O 1
ATOM 1342 N N . ASN A 1 201 ? 1.120 -25.879 -3.075 1.00 44.07 201 ASN A N 1
ATOM 1343 C CA . ASN A 1 201 ? 1.107 -27.287 -2.630 1.00 44.01 201 ASN A CA 1
ATOM 1344 C C . ASN A 1 201 ? -0.241 -27.686 -2.049 1.00 42.00 201 ASN A C 1
ATOM 1345 O O . ASN A 1 201 ? -0.824 -28.710 -2.415 1.00 41.61 201 ASN A O 1
ATOM 1350 N N . VAL A 1 202 ? -0.704 -26.863 -1.120 1.00 40.90 202 VAL A N 1
ATOM 1351 C CA . VAL A 1 202 ? -1.882 -27.152 -0.324 1.00 39.74 202 VAL A CA 1
ATOM 1352 C C . VAL A 1 202 ? -3.106 -27.200 -1.218 1.00 39.63 202 VAL A C 1
ATOM 1353 O O . VAL A 1 202 ? -3.926 -28.115 -1.099 1.00 38.55 202 VAL A O 1
ATOM 1357 N N . LYS A 1 203 ? -3.220 -26.217 -2.109 1.00 40.54 203 LYS A N 1
ATOM 1358 C CA . LYS A 1 203 ? -4.318 -26.184 -3.091 1.00 42.03 203 LYS A CA 1
ATOM 1359 C C . LYS A 1 203 ? -4.228 -27.320 -4.124 1.00 42.94 203 LYS A C 1
ATOM 1360 O O . LYS A 1 203 ? -5.257 -27.885 -4.513 1.00 43.24 203 LYS A O 1
ATOM 1366 N N . GLY A 1 204 ? -3.005 -27.631 -4.567 1.00 43.35 204 GLY A N 1
ATOM 1367 C CA . GLY A 1 204 ? -2.749 -28.755 -5.467 1.00 43.41 204 GLY A CA 1
ATOM 1368 C C . GLY A 1 204 ? -3.119 -30.114 -4.883 1.00 43.36 204 GLY A C 1
ATOM 1369 O O . GLY A 1 204 ? -3.706 -30.950 -5.573 1.00 44.46 204 GLY A O 1
ATOM 1370 N N . TRP A 1 205 ? -2.778 -30.343 -3.619 1.00 43.35 205 TRP A N 1
ATOM 1371 C CA . TRP A 1 205 ? -3.120 -31.607 -2.957 1.00 44.77 205 TRP A CA 1
ATOM 1372 C C . TRP A 1 205 ? -4.613 -31.809 -2.792 1.00 42.16 205 TRP A C 1
ATOM 1373 O O . TRP A 1 205 ? -5.093 -32.941 -2.825 1.00 40.15 205 TRP A O 1
ATOM 1384 N N . HIS A 1 206 ? -5.329 -30.707 -2.584 1.00 42.20 206 HIS A N 1
ATOM 1385 C CA . HIS A 1 206 ? -6.775 -30.732 -2.345 1.00 41.35 206 HIS A CA 1
ATOM 1386 C C . HIS A 1 206 ? -7.600 -30.476 -3.607 1.00 41.52 206 HIS A C 1
ATOM 1387 O O . HIS A 1 206 ? -8.796 -30.763 -3.625 1.00 40.88 206 HIS A O 1
ATOM 1394 N N . LYS A 1 207 ? -6.954 -29.958 -4.651 1.00 43.43 207 LYS A N 1
ATOM 1395 C CA . LYS A 1 207 ? -7.603 -29.580 -5.913 1.00 46.99 207 LYS A CA 1
ATOM 1396 C C . LYS A 1 207 ? -8.658 -28.519 -5.690 1.00 43.32 207 LYS A C 1
ATOM 1397 O O . LYS A 1 207 ? -9.804 -28.652 -6.113 1.00 43.07 207 LYS A O 1
ATOM 1403 N N . HIS A 1 208 ? -8.241 -27.469 -4.997 1.00 41.13 208 HIS A N 1
ATOM 1404 C CA . HIS A 1 208 ? -9.103 -26.340 -4.657 1.00 40.97 208 HIS A CA 1
ATOM 1405 C C . HIS A 1 208 ? -10.450 -26.693 -3.978 1.00 40.47 208 HIS A C 1
ATOM 1406 O O . HIS A 1 208 ? -11.414 -25.939 -4.091 1.00 39.64 208 HIS A O 1
ATOM 1413 N N . ARG A 1 209 ? -10.510 -27.821 -3.271 1.00 41.64 209 ARG A N 1
ATOM 1414 C CA . ARG A 1 209 ? -11.719 -28.205 -2.551 1.00 44.20 209 ARG A CA 1
ATOM 1415 C C . ARG A 1 209 ? -11.591 -27.687 -1.157 1.00 40.26 209 ARG A C 1
ATOM 1416 O O . ARG A 1 209 ? -10.558 -27.875 -0.514 1.00 38.05 209 ARG A O 1
ATOM 1424 N N . CYS A 1 210 ? -12.655 -27.050 -0.685 1.00 37.07 210 CYS A N 1
ATOM 1425 C CA . CYS A 1 210 ? -12.711 -26.587 0.680 1.00 34.24 210 CYS A CA 1
ATOM 1426 C C . CYS A 1 210 ? -12.653 -27.775 1.614 1.00 32.81 210 CYS A C 1
ATOM 1427 O O . CYS A 1 210 ? -13.420 -28.739 1.470 1.00 31.23 210 CYS A O 1
ATOM 1430 N N . GLN A 1 211 ? -11.741 -27.691 2.576 1.00 32.17 211 GLN A N 1
ATOM 1431 C CA . GLN A 1 211 ? -11.592 -28.738 3.570 1.00 32.05 211 GLN A CA 1
ATOM 1432 C C . GLN A 1 211 ? -12.795 -28.819 4.529 1.00 33.20 211 GLN A C 1
ATOM 1433 O O . GLN A 1 211 ? -12.989 -29.828 5.195 1.00 35.59 211 GLN A O 1
ATOM 1439 N N . VAL A 1 212 ? -13.620 -27.777 4.577 1.00 34.57 212 VAL A N 1
ATOM 1440 C CA . VAL A 1 212 ? -14.792 -27.760 5.453 1.00 34.68 212 VAL A CA 1
ATOM 1441 C C . VAL A 1 212 ? -16.080 -28.187 4.746 1.00 35.78 212 VAL A C 1
ATOM 1442 O O . VAL A 1 212 ? -16.738 -29.108 5.221 1.00 36.21 212 VAL A O 1
ATOM 1446 N N . CYS A 1 213 ? -16.434 -27.511 3.643 1.00 36.94 213 CYS A N 1
ATOM 1447 C CA . CYS A 1 213 ? -17.731 -27.722 2.950 1.00 38.53 213 CYS A CA 1
ATOM 1448 C C . CYS A 1 213 ? -17.643 -28.541 1.655 1.00 39.05 213 CYS A C 1
ATOM 1449 O O . CYS A 1 213 ? -18.670 -28.841 1.035 1.00 39.37 213 CYS A O 1
ATOM 1452 N N . GLY A 1 214 ? -16.431 -28.883 1.233 1.00 39.27 214 GLY A N 1
ATOM 1453 C CA . GLY A 1 214 ? -16.252 -29.762 0.089 1.00 40.13 214 GLY A CA 1
ATOM 1454 C C . GLY A 1 214 ? -16.286 -29.136 -1.294 1.00 41.16 214 GLY A C 1
ATOM 1455 O O . GLY A 1 214 ? -15.859 -29.788 -2.246 1.00 44.64 214 GLY A O 1
ATOM 1456 N N . ILE A 1 215 ? -16.749 -27.892 -1.444 1.00 40.77 215 ILE A N 1
ATOM 1457 C CA . ILE A 1 215 ? -16.920 -27.358 -2.791 1.00 40.86 215 ILE A CA 1
ATOM 1458 C C . ILE A 1 215 ? -15.668 -26.799 -3.387 1.00 37.96 215 ILE A C 1
ATOM 1459 O O . ILE A 1 215 ? -14.759 -26.373 -2.687 1.00 34.38 215 ILE A O 1
ATOM 1464 N N . VAL A 1 216 ? -15.682 -26.803 -4.715 1.00 38.53 216 VAL A N 1
ATOM 1465 C CA . VAL A 1 216 ? -14.749 -26.084 -5.542 1.00 37.14 216 VAL A CA 1
ATOM 1466 C C . VAL A 1 216 ? -15.514 -24.927 -6.143 1.00 35.09 216 VAL A C 1
ATOM 1467 O O . VAL A 1 216 ? -16.591 -25.104 -6.684 1.00 35.14 216 VAL A O 1
ATOM 1471 N N . ILE A 1 217 ? -14.949 -23.742 -6.050 1.00 34.27 217 ILE A N 1
ATOM 1472 C CA . ILE A 1 217 ? -15.485 -22.590 -6.728 1.00 34.28 217 ILE A CA 1
ATOM 1473 C C . ILE A 1 217 ? -14.914 -22.665 -8.136 1.00 33.87 217 ILE A C 1
ATOM 1474 O O . ILE A 1 217 ? -13.696 -22.699 -8.312 1.00 31.39 217 ILE A O 1
ATOM 1479 N N . GLU A 1 218 ? -15.796 -22.727 -9.128 1.00 35.18 218 GLU A N 1
ATOM 1480 C CA . GLU A 1 218 ? -15.400 -22.724 -10.527 1.00 36.60 218 GLU A CA 1
ATOM 1481 C C . GLU A 1 218 ? -15.575 -21.314 -11.070 1.00 32.05 218 GLU A C 1
ATOM 1482 O O . GLU A 1 218 ? -16.655 -20.748 -10.980 1.00 30.94 218 GLU A O 1
ATOM 1488 N N . VAL A 1 219 ? -14.506 -20.750 -11.616 1.00 29.43 219 VAL A N 1
ATOM 1489 C CA . VAL A 1 219 ? -14.571 -19.482 -12.349 1.00 29.18 219 VAL A CA 1
ATOM 1490 C C . VAL A 1 219 ? -14.192 -19.719 -13.825 1.00 28.08 219 VAL A C 1
ATOM 1491 O O . VAL A 1 219 ? -14.004 -20.884 -14.247 1.00 27.85 219 VAL A O 1
ATOM 1495 N N . ASP A 1 220 ? -14.105 -18.635 -14.605 1.00 26.91 220 ASP A N 1
ATOM 1496 C CA . ASP A 1 220 ? -13.882 -18.739 -16.055 1.00 27.37 220 ASP A CA 1
ATOM 1497 C C . ASP A 1 220 ? -12.658 -19.546 -16.423 1.00 27.41 220 ASP A C 1
ATOM 1498 O O . ASP A 1 220 ? -12.739 -20.426 -17.258 1.00 28.36 220 ASP A O 1
ATOM 1503 N N . VAL A 1 221 ? -11.540 -19.272 -15.775 1.00 27.93 221 VAL A N 1
ATOM 1504 C CA . VAL A 1 221 ? -10.302 -19.961 -16.102 1.00 29.51 221 VAL A CA 1
ATOM 1505 C C . VAL A 1 221 ? -10.183 -21.360 -15.496 1.00 28.93 221 VAL A C 1
ATOM 1506 O O . VAL A 1 221 ? -9.420 -22.174 -16.002 1.00 29.49 221 VAL A O 1
ATOM 1510 N N . GLY A 1 222 ? -10.916 -21.642 -14.423 1.00 28.92 222 GLY A N 1
ATOM 1511 C CA . GLY A 1 222 ? -10.784 -22.924 -13.747 1.00 29.80 222 GLY A CA 1
ATOM 1512 C C . GLY A 1 222 ? -11.183 -22.869 -12.292 1.00 30.84 222 GLY A C 1
ATOM 1513 O O . GLY A 1 222 ? -11.988 -22.022 -11.944 1.00 31.36 222 GLY A O 1
ATOM 1514 N N . PRO A 1 223 ? -10.625 -23.775 -11.437 1.00 33.09 223 PRO A N 1
ATOM 1515 C CA . PRO A 1 223 ? -10.957 -23.858 -10.002 1.00 32.46 223 PRO A CA 1
ATOM 1516 C C . PRO A 1 223 ? -10.337 -22.746 -9.183 1.00 31.65 223 PRO A C 1
ATOM 1517 O O . PRO A 1 223 ? -9.284 -22.235 -9.555 1.00 32.64 223 PRO A O 1
ATOM 1521 N N . TYR A 1 224 ? -10.972 -22.416 -8.061 1.00 30.21 224 TYR A N 1
ATOM 1522 C CA . TYR A 1 224 ? -10.542 -21.323 -7.203 1.00 29.90 224 TYR A CA 1
ATOM 1523 C C . TYR A 1 224 ? -10.692 -21.651 -5.713 1.00 30.79 224 TYR A C 1
ATOM 1524 O O . TYR A 1 224 ? -11.720 -22.162 -5.283 1.00 32.51 224 TYR A O 1
ATOM 1533 N N . SER A 1 225 ? -9.691 -21.309 -4.913 1.00 30.66 225 SER A N 1
ATOM 1534 C CA . SER A 1 225 ? -9.796 -21.466 -3.466 1.00 30.40 225 SER A CA 1
ATOM 1535 C C . SER A 1 225 ? -8.875 -20.483 -2.762 1.00 31.32 225 SER A C 1
ATOM 1536 O O . SER A 1 225 ? -8.182 -19.694 -3.412 1.00 32.38 225 SER A O 1
ATOM 1539 N N . GLN A 1 226 ? -8.892 -20.517 -1.435 1.00 31.92 226 GLN A N 1
ATOM 1540 C CA . GLN A 1 226 ? -8.058 -19.658 -0.624 1.00 32.80 226 GLN A CA 1
ATOM 1541 C C . GLN A 1 226 ? -7.232 -20.499 0.347 1.00 32.79 226 GLN A C 1
ATOM 1542 O O . GLN A 1 226 ? -7.726 -21.443 0.953 1.00 31.26 226 GLN A O 1
ATOM 1548 N N . GLY A 1 227 ? -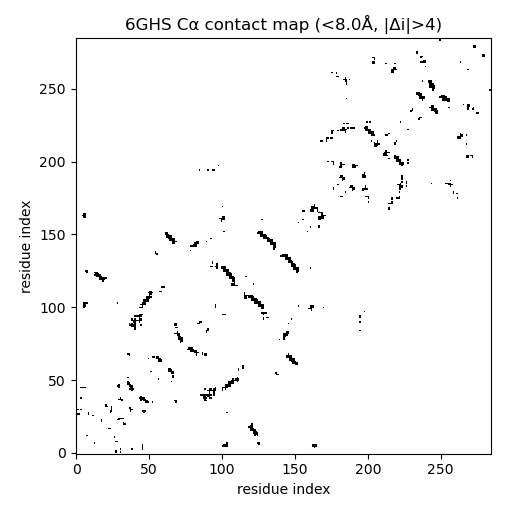5.957 -20.154 0.459 1.00 34.37 227 GLY A N 1
ATOM 1549 C CA . GLY A 1 227 ? -5.072 -20.717 1.471 1.00 35.62 227 GLY A CA 1
ATOM 1550 C C . GLY A 1 227 ? -5.213 -19.928 2.756 1.00 37.07 227 GLY A C 1
ATOM 1551 O O . GLY A 1 227 ? -5.006 -18.706 2.779 1.00 38.42 227 GLY A O 1
ATOM 1552 N N . ALA A 1 228 ? -5.560 -20.631 3.827 1.00 38.38 228 ALA A N 1
ATOM 1553 C CA . ALA A 1 228 ? -5.883 -20.014 5.102 1.00 39.28 228 ALA A CA 1
ATOM 1554 C C . ALA A 1 228 ? -4.961 -20.579 6.173 1.00 38.93 228 ALA A C 1
ATOM 1555 O O . ALA A 1 228 ? -5.041 -21.767 6.503 1.00 37.84 228 ALA A O 1
ATOM 1557 N N . HIS A 1 229 ? -4.088 -19.726 6.704 1.00 38.19 229 HIS A N 1
ATOM 1558 C CA . HIS A 1 229 ? -3.230 -20.116 7.805 1.00 37.89 229 HIS A CA 1
ATOM 1559 C C . HIS A 1 229 ? -4.065 -20.380 9.039 1.00 36.24 229 HIS A C 1
ATOM 1560 O O . HIS A 1 229 ? -5.051 -19.704 9.277 1.00 35.18 229 HIS A O 1
ATOM 1567 N N . ILE A 1 230 ? -3.643 -21.359 9.824 1.00 36.18 230 ILE A N 1
ATOM 1568 C CA . ILE A 1 230 ? -4.399 -21.825 10.978 1.00 36.18 230 ILE A CA 1
ATOM 1569 C C . ILE A 1 230 ? -3.988 -20.965 12.166 1.00 37.68 230 ILE A C 1
ATOM 1570 O O . ILE A 1 230 ? -4.825 -20.292 12.771 1.00 37.30 230 ILE A O 1
ATOM 1575 N N . ARG A 1 231 ? -2.698 -20.977 12.482 1.00 39.64 231 ARG A N 1
ATOM 1576 C CA . ARG A 1 231 ? -2.126 -20.041 13.451 1.00 41.06 231 ARG A CA 1
ATOM 1577 C C . ARG A 1 231 ? -1.597 -18.827 12.697 1.00 39.47 231 ARG A C 1
ATOM 1578 O O . ARG A 1 231 ? -0.637 -18.966 11.940 1.00 36.98 231 ARG A O 1
ATOM 1586 N N . PRO A 1 232 ? -2.186 -17.634 12.922 1.00 39.06 232 PRO A N 1
ATOM 1587 C CA . PRO A 1 232 ? -1.866 -16.496 12.044 1.00 40.04 232 PRO A CA 1
ATOM 1588 C C . PRO A 1 232 ? -0.395 -16.101 12.042 1.00 39.61 232 PRO A C 1
ATOM 1589 O O . PRO A 1 232 ? 0.333 -16.401 12.985 1.00 38.02 232 PRO A O 1
ATOM 1593 N N . LEU A 1 233 ? 0.017 -15.433 10.975 1.00 40.67 233 LEU A N 1
ATOM 1594 C CA . LEU A 1 233 ? 1.392 -14.988 10.826 1.00 43.20 233 LEU A CA 1
ATOM 1595 C C . LEU A 1 233 ? 1.599 -13.680 11.585 1.00 45.13 233 LEU A C 1
ATOM 1596 O O . LEU A 1 233 ? 0.630 -13.021 11.961 1.00 44.55 233 LEU A O 1
ATOM 1601 N N . GLY A 1 234 ? 2.860 -13.320 11.823 1.00 48.20 234 GLY A N 1
ATOM 1602 C CA . GLY A 1 234 ? 3.213 -11.978 12.297 1.00 50.06 234 GLY A CA 1
ATOM 1603 C C . GLY A 1 234 ? 3.651 -11.870 13.741 1.00 52.97 234 GLY A C 1
ATOM 1604 O O . GLY A 1 234 ? 3.797 -12.874 14.440 1.00 49.65 234 GLY A O 1
ATOM 1605 N N . ARG A 1 235 ? 3.840 -10.623 14.174 1.00 60.17 235 ARG A N 1
ATOM 1606 C CA . ARG A 1 235 ? 4.505 -10.301 15.451 1.00 64.17 235 ARG A CA 1
ATOM 1607 C C . ARG A 1 235 ? 3.874 -10.928 16.677 1.00 60.46 235 ARG A C 1
ATOM 1608 O O . ARG A 1 235 ? 4.584 -11.498 17.493 1.00 63.54 235 ARG A O 1
ATOM 1616 N N . LYS A 1 236 ? 2.556 -10.815 16.811 1.00 57.50 236 LYS A N 1
ATOM 1617 C CA . LYS A 1 236 ? 1.856 -11.330 17.999 1.00 58.02 236 LYS A CA 1
ATOM 1618 C C . LYS A 1 236 ? 1.847 -12.872 18.062 1.00 56.47 236 LYS A C 1
ATOM 1619 O O . LYS A 1 236 ? 2.296 -13.478 19.058 1.00 56.92 236 LYS A O 1
ATOM 1625 N N . HIS A 1 237 ? 1.349 -13.492 16.994 1.00 51.69 237 HIS A N 1
ATOM 1626 C CA . HIS A 1 237 ? 1.076 -14.928 16.983 1.00 50.10 237 HIS A CA 1
ATOM 1627 C C . HIS A 1 237 ? 2.256 -15.784 16.492 1.00 49.24 237 HIS A C 1
ATOM 1628 O O . HIS A 1 237 ? 2.461 -16.893 16.991 1.00 47.79 237 HIS A O 1
ATOM 1635 N N . GLY A 1 238 ? 3.016 -15.274 15.520 1.00 49.80 238 GLY A N 1
ATOM 1636 C CA . GLY A 1 238 ? 4.250 -15.923 15.051 1.00 49.19 238 GLY A CA 1
ATOM 1637 C C . GLY A 1 238 ? 4.032 -17.314 14.491 1.00 48.87 238 GLY A C 1
ATOM 1638 O O . GLY A 1 238 ? 4.721 -18.265 14.860 1.00 49.28 238 GLY A O 1
ATOM 1639 N N . GLY A 1 239 ? 3.047 -17.430 13.611 1.00 49.04 239 GLY A N 1
ATOM 1640 C CA . GLY A 1 239 ? 2.767 -18.680 12.926 1.00 46.70 239 GLY A CA 1
ATOM 1641 C C . GLY A 1 239 ? 3.757 -18.878 11.797 1.00 44.16 239 GLY A C 1
ATOM 1642 O O . GLY A 1 239 ? 4.180 -17.913 11.166 1.00 41.03 239 GLY A O 1
ATOM 1643 N N . PRO A 1 240 ? 4.145 -20.129 11.541 1.00 44.04 240 PRO A N 1
ATOM 1644 C CA . PRO A 1 240 ? 5.012 -20.376 10.411 1.00 44.60 240 PRO A CA 1
ATOM 1645 C C . PRO A 1 240 ? 4.209 -20.361 9.119 1.00 43.18 240 PRO A C 1
ATOM 1646 O O . PRO A 1 240 ? 3.023 -20.733 9.115 1.00 39.72 240 PRO A O 1
ATOM 1650 N N . ASP A 1 241 ? 4.857 -19.928 8.040 1.00 41.69 241 ASP A N 1
ATOM 1651 C CA . ASP A 1 241 ? 4.262 -19.979 6.707 1.00 40.19 241 ASP A CA 1
ATOM 1652 C C . ASP A 1 241 ? 4.616 -21.320 6.074 1.00 38.23 241 ASP A C 1
ATOM 1653 O O . ASP A 1 241 ? 5.531 -21.412 5.257 1.00 37.06 241 ASP A O 1
ATOM 1658 N N . VAL A 1 242 ? 3.897 -22.360 6.486 1.00 38.12 242 VAL A N 1
ATOM 1659 C CA . VAL A 1 242 ? 4.120 -23.712 5.972 1.00 39.93 242 VAL A CA 1
ATOM 1660 C C . VAL A 1 242 ? 2.838 -24.520 5.787 1.00 39.24 242 VAL A C 1
ATOM 1661 O O . VAL A 1 242 ? 1.809 -24.262 6.418 1.00 36.74 242 VAL A O 1
ATOM 1665 N N . GLU A 1 243 ? 2.966 -25.556 4.966 1.00 40.06 243 GLU A N 1
ATOM 1666 C CA . GLU A 1 243 ? 1.856 -26.400 4.532 1.00 41.51 243 GLU A CA 1
ATOM 1667 C C . GLU A 1 243 ? 1.071 -26.944 5.714 1.00 42.04 243 GLU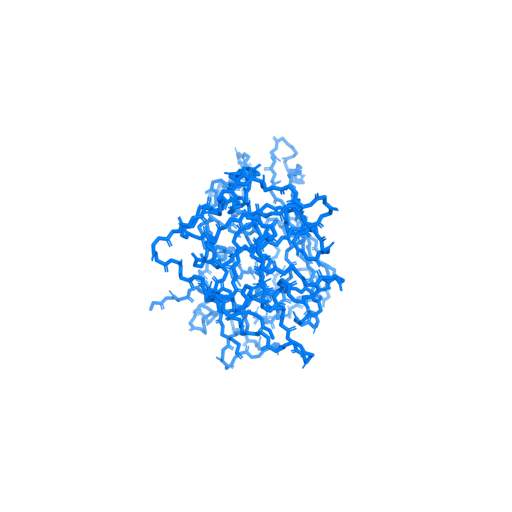 A C 1
ATOM 1668 O O . GLU A 1 243 ? -0.148 -27.088 5.635 1.00 42.18 243 GLU A O 1
ATOM 1674 N N . SER A 1 244 ? 1.777 -27.240 6.806 1.00 44.20 244 SER A N 1
ATOM 1675 C CA . SER A 1 244 ? 1.164 -27.788 8.027 1.00 45.64 244 SER A CA 1
ATOM 1676 C C . SER A 1 244 ? 0.333 -26.774 8.843 1.00 44.89 244 SER A C 1
ATOM 1677 O O . SER A 1 244 ? -0.470 -27.170 9.703 1.00 44.66 244 SER A O 1
ATOM 1680 N N . ASN A 1 245 ? 0.525 -25.482 8.567 1.00 41.65 245 ASN A N 1
ATOM 1681 C CA . ASN A 1 245 ? -0.202 -24.413 9.232 1.00 39.08 245 ASN A CA 1
ATOM 1682 C C . ASN A 1 245 ? -1.139 -23.716 8.234 1.00 37.91 245 ASN A C 1
ATOM 1683 O O . ASN A 1 245 ? -1.246 -22.495 8.217 1.00 37.66 245 ASN A O 1
ATOM 1688 N N . MET A 1 246 ? -1.824 -24.498 7.404 1.00 36.84 246 MET A N 1
ATOM 1689 C CA . MET A 1 246 ? -2.651 -23.947 6.333 1.00 35.70 246 MET A CA 1
ATOM 1690 C C . MET A 1 246 ? -3.753 -24.907 5.924 1.00 35.01 246 MET A C 1
ATOM 1691 O O . MET A 1 246 ? -3.537 -26.114 5.899 1.00 35.41 246 MET A O 1
ATOM 1696 N N . LEU A 1 247 ? -4.921 -24.352 5.594 1.00 34.49 247 LEU A N 1
ATOM 1697 C CA . LEU A 1 247 ? -6.052 -25.113 5.051 1.00 33.60 247 LEU A CA 1
ATOM 1698 C C . LEU A 1 247 ? -6.497 -24.516 3.725 1.00 32.84 247 LEU A C 1
ATOM 1699 O O . LEU A 1 247 ? -6.540 -23.297 3.582 1.00 35.05 247 LEU A O 1
ATOM 1704 N N . CYS A 1 248 ? -6.843 -25.372 2.770 1.00 30.48 248 CYS A N 1
ATOM 1705 C CA . CYS A 1 248 ? -7.546 -24.939 1.560 1.00 28.82 248 CYS A CA 1
ATOM 1706 C C . CYS A 1 248 ? -9.042 -24.776 1.879 1.00 27.18 248 CYS A C 1
ATOM 1707 O O . CYS A 1 248 ? -9.696 -25.729 2.291 1.00 26.36 248 CYS A O 1
ATOM 1710 N N . LEU A 1 249 ? -9.566 -23.565 1.696 1.00 26.30 249 LEU A N 1
ATOM 1711 C CA . LEU A 1 249 ? -10.965 -23.236 2.006 1.00 25.77 249 LEU A CA 1
ATOM 1712 C C . LEU A 1 249 ? -11.640 -22.397 0.931 1.00 24.53 249 LEU A C 1
ATOM 1713 O O . LEU A 1 249 ? -10.978 -21.627 0.245 1.00 24.68 249 LEU A O 1
ATOM 1718 N N . CYS A 1 250 ? -12.968 -22.490 0.845 1.00 23.32 250 CYS A N 1
ATOM 1719 C CA . CYS A 1 250 ? -13.743 -21.607 -0.018 1.00 23.05 250 CYS A CA 1
ATOM 1720 C C . CYS A 1 250 ? -13.764 -20.250 0.659 1.00 23.86 250 CYS A C 1
ATOM 1721 O O . CYS A 1 250 ? -13.528 -20.166 1.869 1.00 25.33 250 CYS A O 1
ATOM 1724 N N . PRO A 1 251 ? -14.027 -19.178 -0.102 1.00 24.44 251 PRO A N 1
ATOM 1725 C CA . PRO A 1 251 ? -14.051 -17.835 0.496 1.00 24.98 251 PRO A CA 1
ATOM 1726 C C . PRO A 1 251 ? -14.968 -17.652 1.696 1.00 25.95 251 PRO A C 1
ATOM 1727 O O . PRO A 1 251 ? -14.570 -16.962 2.625 1.00 25.64 251 PRO A O 1
ATOM 1731 N N . ASN A 1 252 ? -16.156 -18.275 1.679 1.00 28.28 252 ASN A N 1
ATOM 1732 C CA . ASN A 1 252 ? -17.122 -18.201 2.804 1.00 29.30 252 ASN A CA 1
ATOM 1733 C C . ASN A 1 252 ? -16.544 -18.822 4.069 1.00 28.45 252 ASN A C 1
ATOM 1734 O O . ASN A 1 252 ? -16.567 -18.196 5.126 1.00 28.70 252 ASN A O 1
ATOM 1739 N N . ASP A 1 253 ? -16.010 -20.031 3.961 1.00 27.68 253 ASP A N 1
ATOM 1740 C CA . ASP A 1 253 ? -15.439 -20.683 5.137 1.00 29.06 253 ASP A CA 1
ATOM 1741 C C . ASP A 1 253 ? -14.168 -20.018 5.656 1.00 28.30 253 ASP A C 1
ATOM 1742 O O . ASP A 1 253 ? -13.953 -20.005 6.866 1.00 28.44 253 ASP A O 1
ATOM 1747 N N . HIS A 1 254 ? -13.359 -19.430 4.774 1.00 28.05 254 HIS A N 1
ATOM 1748 C CA . HIS A 1 254 ? -12.202 -18.619 5.220 1.00 27.75 254 HIS A CA 1
ATOM 1749 C C . HIS A 1 254 ? -12.650 -17.543 6.235 1.00 27.46 254 HIS A C 1
ATOM 1750 O O . HIS A 1 254 ? -12.079 -17.427 7.319 1.00 26.88 254 HIS A O 1
ATOM 1757 N N . VAL A 1 255 ? -13.694 -16.800 5.888 1.00 27.43 255 VAL A N 1
ATOM 1758 C CA . VAL A 1 255 ? -14.180 -15.705 6.714 1.00 28.56 255 VAL A CA 1
ATOM 1759 C C . VAL A 1 255 ? -14.649 -16.198 8.075 1.00 28.64 255 VAL A C 1
ATOM 1760 O O . VAL A 1 255 ? -14.316 -15.611 9.111 1.00 28.66 255 VAL A O 1
ATOM 1764 N N . ARG A 1 256 ? -15.441 -17.262 8.063 1.00 28.84 256 ARG A N 1
ATOM 1765 C CA . ARG A 1 256 ? -15.913 -17.889 9.302 1.00 29.54 256 ARG A CA 1
ATOM 1766 C C . ARG A 1 256 ? -14.735 -18.315 10.175 1.00 28.39 256 ARG A C 1
ATOM 1767 O O . ARG A 1 256 ? -14.668 -17.995 11.357 1.00 26.96 256 ARG A O 1
ATOM 1775 N N . PHE A 1 257 ? -13.802 -19.023 9.554 1.00 28.49 257 PHE A N 1
ATOM 1776 C CA . PHE A 1 257 ? -12.616 -19.551 10.222 1.00 28.13 257 PHE A CA 1
ATOM 1777 C C . PHE A 1 257 ? -11.733 -18.481 10.896 1.00 27.64 257 PHE A C 1
ATOM 1778 O O . PHE A 1 257 ? -11.197 -18.719 11.981 1.00 25.89 257 PHE A O 1
ATOM 1786 N N . ASP A 1 258 ? -11.595 -17.313 10.260 1.00 28.75 258 ASP A N 1
ATOM 1787 C CA . ASP A 1 258 ? -10.768 -16.200 10.795 1.00 29.64 258 ASP A CA 1
ATOM 1788 C C . ASP A 1 258 ? -11.511 -15.306 11.813 1.00 29.81 258 ASP A C 1
ATOM 1789 O O . ASP A 1 258 ? -10.884 -14.470 12.453 1.00 29.85 258 ASP A O 1
ATOM 1794 N N . ASN A 1 259 ? -12.833 -15.454 11.950 1.00 29.74 259 ASN A N 1
ATOM 1795 C CA . ASN A 1 259 ? -13.629 -14.620 12.874 1.00 29.07 259 ASN A CA 1
ATOM 1796 C C . ASN A 1 259 ? -14.542 -15.410 13.810 1.00 28.77 259 ASN A C 1
ATOM 1797 O O . ASN A 1 259 ? -15.739 -15.111 13.913 1.00 27.43 259 ASN A O 1
ATOM 1802 N N . GLY A 1 260 ? -13.963 -16.415 14.473 1.00 29.30 260 GLY A N 1
ATOM 1803 C CA . GLY A 1 260 ? -14.618 -17.176 15.547 1.00 30.05 260 GLY A CA 1
ATOM 1804 C C . GLY A 1 260 ? -15.911 -17.934 15.256 1.00 30.16 260 GLY A C 1
ATOM 1805 O O . GLY A 1 260 ? -16.748 -18.055 16.156 1.00 29.82 260 GLY A O 1
ATOM 1806 N N . ALA A 1 261 ? -16.097 -18.428 14.029 1.00 29.98 261 ALA A N 1
ATOM 1807 C CA . ALA A 1 261 ? -17.315 -19.199 13.665 1.00 31.13 261 ALA A CA 1
ATOM 1808 C C . ALA A 1 261 ? -17.076 -20.711 13.384 1.00 32.48 261 ALA A C 1
ATOM 1809 O O . ALA A 1 261 ? -18.028 -21.479 13.165 1.00 32.19 261 ALA A O 1
ATOM 1811 N N . LEU A 1 262 ? -15.805 -21.119 13.392 1.00 33.30 262 LEU A N 1
ATOM 1812 C CA . LEU A 1 262 ? -15.391 -22.499 13.213 1.00 32.44 262 LEU A CA 1
ATOM 1813 C C . LEU A 1 262 ? -14.189 -22.755 14.119 1.00 33.70 262 LEU A C 1
ATOM 1814 O O . LEU A 1 262 ? -13.363 -21.867 14.332 1.00 34.28 262 LEU A O 1
ATOM 1819 N N . TYR A 1 263 ? -14.116 -23.952 14.690 1.00 34.18 263 TYR A N 1
ATOM 1820 C CA . TYR A 1 263 ? -12.858 -24.485 15.181 1.00 33.75 263 TYR A CA 1
ATOM 1821 C C . TYR A 1 263 ? -12.801 -25.937 14.815 1.00 33.59 263 TYR A C 1
ATOM 1822 O O . TYR A 1 263 ? -13.810 -26.535 14.412 1.00 29.22 263 TYR A O 1
ATOM 1831 N N . ILE A 1 264 ? -11.594 -26.477 14.956 1.00 37.15 264 ILE A N 1
ATOM 1832 C CA . ILE A 1 264 ? -11.305 -27.872 14.675 1.00 39.59 264 ILE A CA 1
ATOM 1833 C C . ILE A 1 264 ? -10.880 -28.530 15.986 1.00 40.10 264 ILE A C 1
ATOM 1834 O O . ILE A 1 264 ? -10.139 -27.927 16.759 1.00 37.42 264 ILE A O 1
ATOM 1839 N N . THR A 1 265 ? -11.396 -29.741 16.229 1.00 43.00 265 THR A N 1
ATOM 1840 C CA . THR A 1 265 ? -11.041 -30.565 17.394 1.00 45.20 265 THR A CA 1
ATOM 1841 C C . THR A 1 265 ? -9.705 -31.260 17.193 1.00 47.45 265 THR A C 1
ATOM 1842 O O . THR A 1 265 ? -9.169 -31.290 16.089 1.00 45.89 265 THR A O 1
ATOM 1846 N N . ASP A 1 266 ? -9.176 -31.822 18.277 1.00 51.83 266 ASP A N 1
ATOM 1847 C CA . ASP A 1 266 ? -7.973 -32.652 18.217 1.00 52.86 266 ASP A CA 1
ATOM 1848 C C . ASP A 1 266 ? -8.181 -33.869 17.308 1.00 53.66 266 ASP A C 1
ATOM 1849 O O . ASP A 1 266 ? -7.244 -34.304 16.629 1.00 55.36 266 ASP A O 1
ATOM 1854 N N . ASP A 1 267 ? -9.402 -34.402 17.271 1.00 51.27 267 ASP A N 1
ATOM 1855 C CA . ASP A 1 267 ? -9.685 -35.519 16.383 1.00 53.76 267 ASP A CA 1
ATOM 1856 C C . ASP A 1 267 ? -10.189 -35.065 14.999 1.00 55.26 267 ASP A C 1
ATOM 1857 O O . ASP A 1 267 ? -10.861 -35.829 14.309 1.00 63.22 267 ASP A O 1
ATOM 1862 N N . LEU A 1 268 ? -9.834 -33.842 14.591 1.00 53.04 268 LEU A N 1
ATOM 1863 C CA . LEU A 1 268 ? -10.118 -33.277 13.251 1.00 50.85 268 LEU A CA 1
ATOM 1864 C C . LEU A 1 268 ? -11.581 -33.239 12.784 1.00 48.42 268 LEU A C 1
ATOM 1865 O O . LEU A 1 268 ? -11.883 -33.491 11.617 1.00 46.64 268 LEU A O 1
ATOM 1870 N N . LYS A 1 269 ? -12.476 -32.900 13.699 1.00 48.63 269 LYS A N 1
ATOM 1871 C CA . LYS A 1 269 ? -13.840 -32.547 13.339 1.00 51.41 269 LYS A CA 1
ATOM 1872 C C . LYS A 1 269 ? -13.962 -31.028 13.275 1.00 48.14 269 LYS A C 1
ATOM 1873 O O . LYS A 1 269 ? -13.310 -30.319 14.033 1.00 47.15 269 LYS A O 1
ATOM 1879 N N . VAL A 1 270 ? -14.802 -30.544 12.366 1.00 44.19 270 VAL A N 1
ATOM 1880 C CA . VAL A 1 270 ? -15.095 -29.123 12.232 1.00 42.29 270 VAL A CA 1
ATOM 1881 C C . VAL A 1 270 ? -16.316 -28.833 13.083 1.00 39.22 270 VAL A C 1
ATOM 1882 O O . VAL A 1 270 ? -17.324 -29.519 12.960 1.00 37.96 270 VAL A O 1
ATOM 1886 N N . VAL A 1 271 ? -16.229 -27.815 13.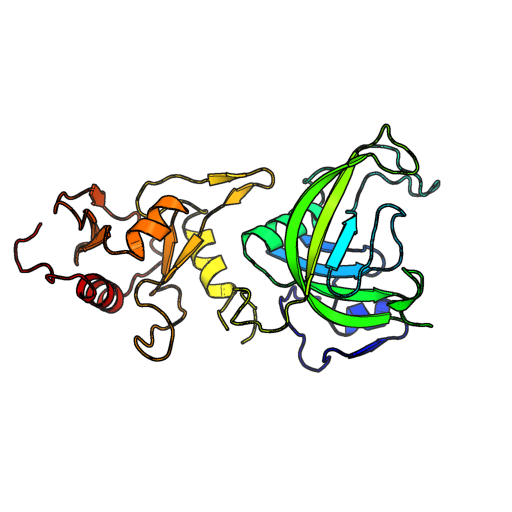932 1.00 37.76 271 VAL A N 1
ATOM 1887 C CA . VAL A 1 271 ? -17.298 -27.507 14.868 1.00 38.18 271 VAL A CA 1
ATOM 1888 C C . VAL A 1 271 ? -17.699 -26.060 14.729 1.00 38.08 271 VAL A C 1
ATOM 1889 O O . VAL A 1 271 ? -16.834 -25.199 14.657 1.00 41.56 271 VAL A O 1
ATOM 1893 N N . ASN A 1 272 ? -19.005 -25.796 14.728 1.00 36.18 272 ASN A N 1
ATOM 1894 C CA . ASN A 1 272 ? -19.536 -24.431 14.703 1.00 34.62 272 ASN A CA 1
ATOM 1895 C C . ASN A 1 272 ? -19.320 -23.779 16.073 1.00 33.06 272 ASN A C 1
ATOM 1896 O O . ASN A 1 272 ? -20.010 -24.088 17.039 1.00 32.43 272 ASN A O 1
ATOM 1901 N N . ALA A 1 273 ? -18.369 -22.859 16.137 1.00 31.71 273 ALA A N 1
ATOM 1902 C CA . ALA A 1 273 ? -18.056 -22.155 17.372 1.00 31.87 273 ALA A CA 1
ATOM 1903 C C . ALA A 1 273 ? -19.194 -21.282 17.939 1.00 31.59 273 ALA A C 1
ATOM 1904 O O . ALA A 1 273 ? -19.213 -21.003 19.134 1.00 32.25 273 ALA A O 1
ATOM 1906 N N . LEU A 1 274 ? -20.129 -20.845 17.106 1.00 31.58 274 LEU A N 1
ATOM 1907 C CA . LEU A 1 274 ? -21.195 -19.974 17.582 1.00 32.22 274 LEU A CA 1
ATOM 1908 C C . LEU A 1 274 ? -22.214 -20.720 18.413 1.00 33.26 274 LEU A C 1
ATOM 1909 O O . LEU A 1 274 ? -22.674 -20.206 19.432 1.00 34.59 274 LEU A O 1
ATOM 1914 N N . ASN A 1 275 ? -22.585 -21.915 17.972 1.00 34.88 275 ASN A N 1
ATOM 1915 C CA . ASN A 1 275 ? -23.618 -22.690 18.665 1.00 36.80 275 ASN A CA 1
ATOM 1916 C C . ASN A 1 275 ? -23.151 -24.036 19.229 1.00 37.41 275 ASN A C 1
ATOM 1917 O O . ASN A 1 275 ? -23.963 -24.747 19.816 1.00 38.94 275 ASN A O 1
ATOM 1922 N N . GLY A 1 276 ? -21.875 -24.389 19.041 1.00 38.06 276 GLY A N 1
ATOM 1923 C CA . GLY A 1 276 ? -21.318 -25.662 19.533 1.00 39.07 276 GLY A CA 1
ATOM 1924 C C . GLY A 1 276 ? -21.560 -26.897 18.673 1.00 40.31 276 GLY A C 1
ATOM 1925 O O . GLY A 1 276 ? -20.937 -27.942 18.893 1.00 38.72 276 GLY A O 1
ATOM 1926 N N . GLU A 1 277 ? -22.440 -26.773 17.680 1.00 45.01 277 GLU A N 1
ATOM 1927 C CA . GLU A 1 277 ? -22.864 -27.896 16.857 1.00 49.83 277 GLU A CA 1
ATOM 1928 C C . GLU A 1 277 ? -21.709 -28.399 15.986 1.00 49.42 277 GLU A C 1
ATOM 1929 O O . GLU A 1 277 ? -20.967 -27.604 15.409 1.00 50.86 277 GLU A O 1
ATOM 1935 N N . VAL A 1 278 ? -21.551 -29.719 15.909 1.00 48.64 278 VAL A N 1
ATOM 1936 C CA . VAL A 1 278 ? -20.498 -30.332 15.095 1.00 46.07 278 VAL A CA 1
ATOM 1937 C C . VAL A 1 278 ? -20.986 -30.365 13.651 1.00 45.78 278 VAL A C 1
ATOM 1938 O O . VAL A 1 278 ? -22.098 -30.836 13.381 1.00 47.01 278 VAL A O 1
ATOM 1942 N N . ILE A 1 279 ? -20.159 -29.841 12.744 1.00 44.80 279 ILE A N 1
ATOM 1943 C CA . ILE A 1 279 ? -20.484 -29.749 11.317 1.00 44.12 279 ILE A CA 1
ATOM 1944 C C . ILE A 1 279 ? -20.248 -31.092 10.627 1.00 41.74 279 ILE A C 1
ATOM 1945 O O . ILE A 1 279 ? -21.091 -31.561 9.868 1.00 40.77 279 ILE A O 1
ATOM 1950 N N . GLY A 1 280 ? -19.089 -31.687 10.889 1.00 40.31 280 GLY A N 1
ATOM 1951 C CA . GLY A 1 280 ? -18.619 -32.865 10.162 1.00 42.47 280 GLY A CA 1
ATOM 1952 C C . GLY A 1 280 ? -17.101 -32.958 10.229 1.00 44.60 280 GLY A C 1
ATOM 1953 O O . GLY A 1 280 ? -16.463 -32.111 10.850 1.00 46.79 280 GLY A O 1
ATOM 1954 N N . PRO A 1 281 ? -16.506 -33.996 9.606 1.00 45.86 281 PRO A N 1
ATOM 1955 C CA . PRO A 1 281 ? -15.054 -34.151 9.654 1.00 44.02 281 PRO A CA 1
ATOM 1956 C C . PRO A 1 281 ? -14.368 -33.276 8.625 1.00 42.51 281 PRO A C 1
ATOM 1957 O O . PRO A 1 281 ? -14.939 -33.010 7.556 1.00 41.46 281 PRO A O 1
ATOM 1961 N N . LEU A 1 282 ? -13.155 -32.840 8.967 1.00 41.57 282 LEU A N 1
ATOM 1962 C CA . LEU A 1 282 ? -12.277 -32.105 8.050 1.00 41.03 282 LEU A CA 1
ATOM 1963 C C . LEU A 1 282 ? -11.836 -33.051 6.938 1.00 42.07 282 LEU A C 1
ATOM 1964 O O . LEU A 1 282 ? -11.469 -34.183 7.220 1.00 43.66 282 LEU A O 1
ATOM 1969 N N A ARG A 1 283 ? -11.893 -32.594 5.689 0.50 42.76 283 ARG A N 1
ATOM 1970 N N B ARG A 1 283 ? -11.913 -32.596 5.687 0.50 44.37 283 ARG A N 1
ATOM 1971 C CA A ARG A 1 283 ? -11.369 -33.359 4.561 0.50 43.52 283 ARG A CA 1
ATOM 1972 C CA B ARG A 1 283 ? -11.352 -33.326 4.552 0.50 46.18 283 ARG A CA 1
ATOM 1973 C C A ARG A 1 283 ? -9.853 -33.317 4.652 0.50 45.99 283 ARG A C 1
ATOM 1974 C C B ARG A 1 283 ? -9.845 -33.311 4.707 0.50 47.57 283 ARG A C 1
ATOM 1975 O O A ARG A 1 283 ? -9.264 -32.234 4.660 0.50 45.42 283 ARG A O 1
ATOM 1976 O O B ARG A 1 283 ? -9.250 -32.236 4.817 0.50 46.81 283 ARG A O 1
ATOM 1991 N N . VAL A 1 284 ? -9.239 -34.498 4.741 1.00 49.67 284 VAL A N 1
ATOM 1992 C CA . VAL A 1 284 ? -7.783 -34.644 4.900 1.00 52.59 284 VAL A CA 1
ATOM 1993 C C . VAL A 1 284 ? -7.189 -35.253 3.620 1.00 56.14 284 VAL A C 1
ATOM 1994 O O . VAL A 1 284 ? -7.891 -35.905 2.842 1.00 55.97 284 VAL A O 1
ATOM 1998 N N . HIS A 1 285 ? -5.908 -34.977 3.384 1.00 59.03 285 HIS A N 1
ATOM 1999 C CA . HIS A 1 285 ? -5.147 -35.603 2.313 1.00 60.21 285 HIS A CA 1
ATOM 2000 C C . HIS A 1 285 ? -3.826 -36.131 2.904 1.00 63.85 285 HIS A C 1
ATOM 2001 O O . HIS A 1 285 ? -3.212 -35.449 3.729 1.00 63.57 285 HIS A O 1
ATOM 2008 N N . PRO A 1 286 ? -3.388 -37.344 2.498 1.00 65.92 286 PRO A N 1
ATOM 2009 C CA . PRO A 1 286 ? -2.243 -37.995 3.156 1.00 65.00 286 PRO A CA 1
ATOM 2010 C C . PRO A 1 286 ? -0.889 -37.282 3.090 1.00 63.14 286 PRO A C 1
ATOM 2011 O O . PRO A 1 286 ? -0.079 -37.421 4.009 1.00 59.87 286 PRO A O 1
ATOM 2015 N N . ARG A 1 287 ? -0.649 -36.541 2.016 1.00 65.92 287 ARG A N 1
ATOM 2016 C CA . ARG A 1 287 ? 0.584 -35.746 1.864 1.00 71.29 287 ARG A CA 1
ATOM 2017 C C . ARG A 1 287 ? 0.533 -34.396 2.611 1.00 66.29 287 ARG A C 1
ATOM 2018 O O . ARG A 1 287 ? 1.562 -33.721 2.740 1.00 59.59 287 ARG A O 1
ATOM 2026 N N . HIS A 1 288 ? -0.665 -34.014 3.077 1.00 64.29 288 HIS A N 1
ATOM 2027 C CA . HIS A 1 288 ? -0.919 -32.779 3.841 1.00 60.05 288 HIS A CA 1
ATOM 2028 C C . HIS A 1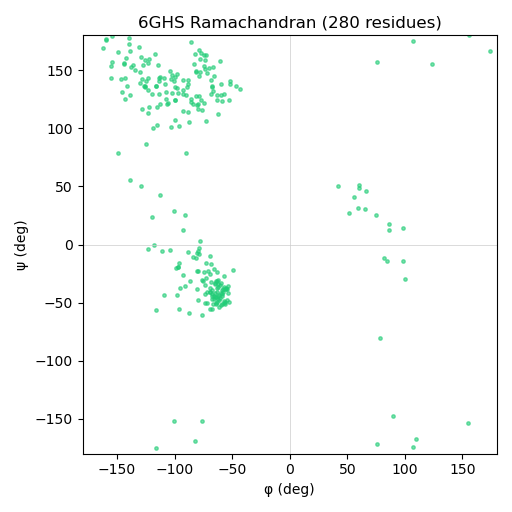 288 ? -1.079 -33.083 5.342 1.00 59.66 288 HIS A C 1
ATOM 2029 O O . HIS A 1 288 ? -2.138 -33.540 5.791 1.00 58.69 288 HIS A O 1
ATOM 2036 N N . VAL A 1 289 ? -0.016 -32.831 6.104 1.00 59.78 289 VAL A N 1
ATOM 2037 C CA . VAL A 1 289 ? 0.004 -33.113 7.534 1.00 62.53 289 VAL A CA 1
ATOM 2038 C C . VAL A 1 289 ? -0.261 -31.830 8.317 1.00 61.91 289 VAL A C 1
ATOM 2039 O O . VAL A 1 289 ? 0.606 -30.956 8.410 1.00 58.20 289 VAL A O 1
ATOM 2043 N N . ILE A 1 290 ? -1.454 -31.736 8.896 1.00 60.18 290 ILE A N 1
ATOM 2044 C CA . ILE A 1 290 ? -1.798 -30.616 9.756 1.00 60.95 290 ILE A CA 1
ATOM 2045 C C . ILE A 1 290 ? -1.191 -30.837 11.146 1.00 61.65 290 ILE A C 1
ATOM 2046 O O . ILE A 1 290 ? -1.493 -31.828 11.813 1.00 65.53 290 ILE A O 1
ATOM 2051 N N . ASP A 1 291 ? -0.347 -29.897 11.565 1.00 59.87 291 ASP A N 1
ATOM 2052 C CA . ASP A 1 291 ? 0.296 -29.920 12.875 1.00 59.02 291 ASP A CA 1
ATOM 2053 C C . ASP A 1 291 ? -0.729 -29.504 13.916 1.00 57.22 291 ASP A C 1
ATOM 2054 O O . ASP A 1 291 ? -1.174 -28.367 13.903 1.00 58.29 291 ASP A O 1
ATOM 2059 N N . LEU A 1 292 ? -1.083 -30.411 14.825 1.00 57.09 292 LEU A N 1
ATOM 2060 C CA . LEU A 1 292 ? -2.176 -30.157 15.780 1.00 57.52 292 LEU A CA 1
ATOM 2061 C C . LEU A 1 292 ? -1.921 -29.044 16.786 1.00 55.19 292 LEU A C 1
ATOM 2062 O O . LEU A 1 292 ? -2.870 -28.533 17.357 1.00 54.13 292 LEU A O 1
ATOM 2067 N N . ASP A 1 293 ? -0.664 -28.682 17.034 1.00 56.75 293 ASP A N 1
ATOM 2068 C CA . ASP A 1 293 ? -0.364 -27.533 17.906 1.00 60.75 293 ASP A CA 1
ATOM 2069 C C . ASP A 1 293 ? -0.993 -26.242 17.374 1.00 58.89 293 ASP A C 1
ATOM 2070 O O . ASP A 1 293 ? -1.556 -25.452 18.145 1.00 57.94 293 ASP A O 1
ATOM 2075 N N . HIS A 1 294 ? -0.903 -26.045 16.056 1.00 55.07 294 HIS A N 1
ATOM 2076 C CA . HIS A 1 294 ? -1.494 -24.877 15.400 1.00 49.27 294 HIS A CA 1
ATOM 2077 C C . HIS A 1 294 ? -3.008 -24.908 15.518 1.00 45.71 294 HIS A C 1
ATOM 2078 O O . HIS A 1 294 ? -3.610 -23.886 15.790 1.00 45.15 294 HIS A O 1
ATOM 2085 N N . ILE A 1 295 ? -3.619 -26.077 15.340 1.00 44.33 295 ILE A N 1
ATOM 2086 C CA . ILE A 1 295 ? -5.061 -26.218 15.557 1.00 44.74 295 ILE A CA 1
ATOM 2087 C C . ILE A 1 295 ? -5.443 -25.787 16.966 1.00 45.45 295 ILE A C 1
ATOM 2088 O O . ILE A 1 295 ? -6.341 -24.973 17.138 1.00 45.28 295 ILE A O 1
ATOM 2093 N N . ARG A 1 296 ? -4.754 -26.330 17.962 1.00 48.74 296 ARG A N 1
ATOM 2094 C CA . ARG A 1 296 ? -4.979 -25.943 19.357 1.00 51.33 296 ARG A CA 1
ATOM 2095 C C . ARG A 1 296 ? -4.866 -24.449 19.579 1.00 47.11 296 ARG A C 1
ATOM 2096 O O . ARG A 1 296 ? -5.665 -23.887 20.316 1.00 45.41 296 ARG A O 1
ATOM 2104 N N . TYR A 1 297 ? -3.872 -23.819 18.951 1.00 46.41 297 TYR A N 1
ATOM 2105 C CA . TYR A 1 297 ? -3.649 -22.359 19.072 1.00 45.16 297 TYR A CA 1
ATOM 2106 C C . TYR A 1 297 ? -4.833 -21.558 18.546 1.00 42.47 297 TYR A C 1
ATOM 2107 O O . TYR A 1 297 ? -5.307 -20.634 19.201 1.00 43.76 297 TYR A O 1
ATOM 2116 N N . HIS A 1 298 ? -5.295 -21.921 17.360 1.00 39.97 298 HIS A N 1
ATOM 2117 C CA . HIS A 1 298 ? -6.449 -21.277 16.742 1.00 39.93 298 HIS A CA 1
ATOM 2118 C C . HIS A 1 298 ? -7.697 -21.417 17.586 1.00 38.75 298 HIS A C 1
ATOM 2119 O O . HIS A 1 298 ? -8.426 -20.458 17.757 1.00 40.48 298 HIS A O 1
ATOM 2126 N N . ARG A 1 299 ? -7.943 -22.623 18.081 1.00 38.66 299 ARG A N 1
ATOM 2127 C CA . ARG A 1 299 ? -9.054 -22.897 18.997 1.00 39.68 299 ARG A CA 1
ATOM 2128 C C . ARG A 1 299 ? -8.993 -21.973 20.227 1.00 39.05 299 ARG A C 1
ATOM 2129 O O . ARG A 1 299 ? -10.011 -21.498 20.726 1.00 37.50 299 ARG A O 1
ATOM 2137 N N . SER A 1 300 ? -7.773 -21.710 20.682 1.00 39.31 300 SER A N 1
ATOM 2138 C CA . SER A 1 300 ? -7.525 -20.901 21.861 1.00 39.84 300 SER A CA 1
ATOM 2139 C C . SER A 1 300 ? -7.646 -19.392 21.658 1.00 38.83 300 SER A C 1
ATOM 2140 O O . SER A 1 300 ? -7.384 -18.646 22.594 1.00 39.40 300 SER A O 1
ATOM 2143 N N . GLN A 1 301 ? -8.025 -18.937 20.460 1.00 39.19 301 GLN A N 1
ATOM 2144 C CA . GLN A 1 301 ? -8.380 -17.522 20.211 1.00 38.55 301 GLN A CA 1
ATOM 2145 C C . GLN A 1 301 ? -9.859 -17.218 20.456 1.00 38.07 301 GLN A C 1
ATOM 2146 O O . GLN A 1 301 ? -10.259 -16.058 20.371 1.00 38.23 301 GLN A O 1
ATOM 2152 N N . LEU A 1 302 ? -10.673 -18.240 20.723 1.00 37.10 302 LEU A N 1
ATOM 2153 C CA . LEU A 1 302 ? -12.092 -18.033 20.978 1.00 38.47 302 LEU A CA 1
ATOM 2154 C C . LEU A 1 302 ? -12.314 -17.438 22.373 1.00 39.59 302 LEU A C 1
ATOM 2155 O O . LEU A 1 302 ? -11.419 -17.503 23.203 1.00 38.22 302 LEU A O 1
ATOM 2160 N N . PRO A 1 303 ? -13.508 -16.863 22.638 1.00 42.51 303 PRO A N 1
ATOM 2161 C CA . PRO A 1 303 ? -13.764 -16.260 23.945 1.00 45.59 303 PRO A CA 1
ATOM 2162 C C . PRO A 1 303 ? -13.693 -17.238 25.124 1.00 50.33 303 PRO A C 1
ATOM 2163 O O . PRO A 1 303 ? -12.953 -16.978 26.084 1.00 53.45 303 PRO A O 1
ATOM 2167 N N . ASN A 1 304 ? -14.449 -18.337 25.054 1.00 53.94 304 ASN A N 1
ATOM 2168 C CA . ASN A 1 304 ? -14.295 -19.450 25.997 1.00 55.69 304 ASN A CA 1
ATOM 2169 C C . ASN A 1 304 ? -13.607 -20.553 25.228 1.00 52.46 304 ASN A C 1
ATOM 2170 O O . ASN A 1 304 ? -14.119 -21.001 24.197 1.00 50.90 304 ASN A O 1
ATOM 2175 N N . ILE A 1 305 ? -12.448 -20.982 25.716 1.00 50.22 305 ILE A N 1
ATOM 2176 C CA . ILE A 1 305 ? -11.750 -22.097 25.100 1.00 50.35 305 ILE A CA 1
ATOM 2177 C C . ILE A 1 305 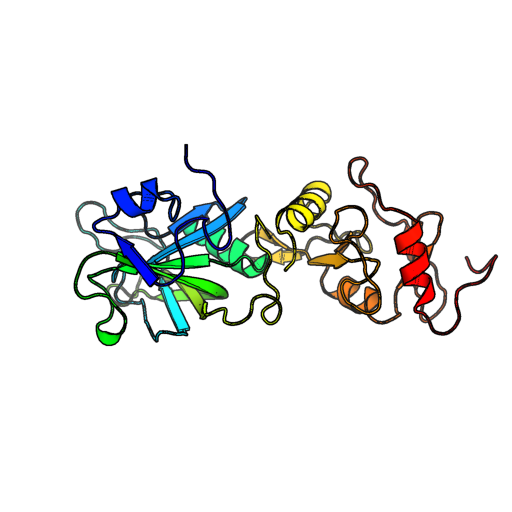? -12.608 -23.344 25.330 1.00 48.62 305 ILE A C 1
ATOM 2178 O O . ILE A 1 305 ? -13.088 -23.572 26.455 1.00 47.33 305 ILE A O 1
ATOM 2183 N N . PRO A 1 306 ? -12.844 -24.128 24.264 1.00 47.80 306 PRO A N 1
ATOM 2184 C CA . PRO A 1 306 ? -13.600 -25.358 24.434 1.00 51.08 306 PRO A CA 1
ATOM 2185 C C . PRO A 1 306 ? -12.938 -26.313 25.421 1.00 53.98 306 PRO A C 1
ATOM 2186 O O . PRO A 1 306 ? -11.766 -26.675 25.248 1.00 56.74 306 PRO A O 1
ATOM 2190 N N . LEU A 1 307 ? -13.689 -26.686 26.453 1.00 55.40 307 LEU A N 1
ATOM 2191 C CA . LEU A 1 307 ? -13.204 -27.598 27.489 1.00 57.00 307 LEU A CA 1
ATOM 2192 C C . LEU A 1 307 ? -13.410 -29.062 27.084 1.00 56.24 307 LEU A C 1
ATOM 2193 O O . LEU A 1 307 ? -14.013 -29.353 26.039 1.00 49.55 307 LEU A O 1
ATOM 2198 N N . GLU A 1 308 ? -12.883 -29.957 27.926 1.00 59.05 308 GLU A N 1
ATOM 2199 C CA . GLU A 1 308 ? -13.064 -31.406 27.797 1.00 61.84 308 GLU A CA 1
ATOM 2200 C C . GLU A 1 308 ? -14.547 -31.832 27.798 1.00 61.86 308 GLU A C 1
ATOM 2201 O O . GLU A 1 308 ? -15.327 -31.466 28.697 1.00 62.68 308 GLU A O 1
ATOM 2207 N N . GLY A 1 309 ? -14.898 -32.632 26.790 1.00 60.47 309 GLY A N 1
ATOM 2208 C CA . GLY A 1 309 ? -16.246 -33.140 26.598 1.00 58.33 309 GLY A CA 1
ATOM 2209 C C . GLY A 1 309 ? -17.155 -32.219 25.822 1.00 57.21 309 GLY A C 1
ATOM 2210 O O . GLY A 1 309 ? -18.346 -32.466 25.792 1.00 55.26 309 GLY A O 1
ATOM 2211 N N . SER A 1 310 ? -16.602 -31.179 25.185 1.00 61.41 310 SER A N 1
ATOM 2212 C CA . SER A 1 310 ? -17.391 -30.171 24.432 1.00 62.82 310 SER A CA 1
ATOM 2213 C C . SER A 1 310 ? -18.034 -30.711 23.139 1.00 65.60 310 SER A C 1
ATOM 2214 O O . SER A 1 310 ? -19.053 -30.170 22.674 1.00 66.00 310 SER A O 1
ATOM 2217 N N . SER A 1 311 ? -17.426 -31.762 22.578 1.00 69.52 311 SER A N 1
ATOM 2218 C CA . SER A 1 311 ? -17.928 -32.465 21.384 1.00 71.15 311 SER A CA 1
ATOM 2219 C C . SER A 1 311 ? -17.555 -33.964 21.418 1.00 68.22 311 SER A C 1
ATOM 2220 O O . SER A 1 311 ? -18.227 -34.830 20.846 1.00 63.12 311 SER A O 1
#

Nearest PDB structures (foldseek):
  6ghs-assembly1_A-2  TM=1.004E+00  e=1.881E-65  Thermocrispum agreste
  3f8j-assembly1_B  TM=9.360E-01  e=2.296E-15  Mus musculus
  4pw7-assembly2_E  TM=9.097E-01  e=3.291E-15  Homo sapiens
  6vcs-assembly1_A  TM=8.620E-01  e=6.367E-15  Homo sapiens
  8jig-assembly2_B  TM=8.565E-01  e=1.766E-14  Homo sapiens

Foldseek 3Di:
DADQWFFDQPPADAFRFAAAQVRCCVSNQAVDRPAQWRFFLLAATAEGEAQCLAPVWDDDPQKTKDWHDDQADPVPRDHDAADACVPGRNNRHVVCQQLFTWHWYKYACRHDPPNGDVHGIGTRGTWTWHDKDWAAGPVGRVYIIIIIMIGDDPDLVVSCHATPPDNAHSVQFSVQCVQLVLAAQQPGDWDADRSGTHWDKAFLQDPDDPRHGDRHLQRIGTHHPVVSVCLVPQQWAADPVAWIAGRVPLHTRGGGRDGPVRHHDVVSSQNSLVVHPDRDDPPSD

Solvent-accessible surface area: 14400 Å² total; per-residue (Å²): 156,73,156,40,23,16,2,84,24,116,73,49,93,91,40,25,102,20,80,70,27,132,82,0,52,162,24,18,0,0,17,66,88,149,37,20,10,0,6,38,33,176,65,0,0,0,0,0,7,9,55,46,55,25,67,10,17,85,10,130,11,68,69,0,28,14,5,3,92,14,7,76,34,104,137,80,130,112,12,101,128,70,8,61,35,129,26,71,5,0,0,0,0,0,18,1,41,36,34,13,12,0,0,0,0,0,6,0,44,59,19,81,185,108,90,17,18,126,94,13,29,62,0,18,0,4,3,55,3,67,37,43,84,65,30,78,10,89,85,18,85,136,40,99,0,0,14,0,48,0,54,31,14,165,84,46,113,81,35,41,2,8,8,38,135,106,86,76,21,8,94,10,10,112,45,0,10,45,66,10,155,32,96,0,0,21,66,13,88,45,56,127,53,86,31,12,47,37,1,48,12,0,26,2,67,43,63,46,254,176,48,50,11,50,38,56,45,30,0,0,0,0,0,7,42,102,1,37,95,111,3,87,107,30,14,5,12,3,14,68,99,39,83,1,0,33,29,141,102,39,119,61,97,21,104,8,95,84,50,122,177,3,109,10,55,62,91,18,2,106,62,14,28,57,86,23,133,129,95,31,150,186,73,61,83

Sequence (285 aa):
AYKRTFGHIPGHPEGSTYSNRRQVQKAGLHAHLQAGISGTAKQGADAIVLNGGYPDDRDYGDEIIYTGHGGQDPVTKKQIRDQDLDDPGNAGLVRSQLEGLPVRVIRGAGGEKPYSPSSGYRYDGLYKVVAHWFANHEDAPQFRVCQFQLVKIYDQVAAGVVVDNPVRSAQVVKNVKGWHKHRCQVCGIVIEVDVGPYSQGAHIRPLGRKHGGPDVESNMLCLCPNDHVRFDNGALYITDDLKVVNALNGEVIGPLRRVHPRHVIDLDHIRYHRSQLPNIPLEGSS

Radius of gyration: 21.95 Å; Cα contacts (8 Å, |Δi|>4): 619; chains: 1; bounding box: 44×47×70 Å

B-factor: mean 51.95, std 19.11, range [20.42, 127.93]

Secondary structure (DSSP, 8-state):
------SPBTTB-TT-EESSHHHHHHHTS-S-SS-SEEEETTTEEEEEEESS-STT-EE-SSEEEEE----B-TTT-SB-S---TTSHHHHHHHHHHHHT--EEEEEETTS-TTTS-SSSEEEEEEEEEEEEEEEE-SS-TTSEEEEEEEEE-S-TTTTT-EES---EEHHHHHHHHHHHTS--TTT---EE-SSSEE-EEEESS--STTT----SGGGEEEE-HHHHHHHHTTS-EE-TT-EEE-TTT--EEEEPP-BTTB---HHHHHHHHTTSSS---TT--

InterPro domains:
  IPR003105 SRA-YDG [PF02182] (7-157)
  IPR003105 SRA-YDG [PS51015] (8-153)
  IPR003105 SRA-YDG [SM00466] (3-157)
  IPR003615 HNH nuclease [PF13391] (210-264)
  IPR003615 HNH nuclease [cd00085] (206-254)
  IPR015947 PUA-like superfamily [SSF88697] (4-168)
  IPR036987 SRA-YDG superfamily [G3DSA:2.30.280.10] (1-166)
  IPR045134 UHRF1/2-like [PTHR14140] (4-160)

Organism: NCBI:txid37925